Protein AF-A0A959G5E5-F1 (afdb_monomer)

Sequence (312 aa):
MPIDKLEHLVEWGKSTFPDHPSNHILFNFHSPETKEQYLNHFLCLANHFQKCDIRTAVALTIGDIKELIQLGWVVVDFTSSSSKIFDFVKDKTIADVKYISNKIEKEVLKALPETDFIGFQRHIVEQADLLHVDTYSLGSSSLGMIKNRHTELEPVFRTVQAVAFDLSAGRSSEWPGMNICLPTGLSVEEICQIFRYCGSSYQIEYFGINDLNPEVWQNADCISSIAIACWYFIEGVDSRVFKNDYAISGFQEFVLNVKDIEESLVFAINTDDGKWWVRVEDSEKLIPCSKEDYERASMGFLSDRLFRKLFT

Mean predicted aligned error: 8.23 Å

Nearest PDB structures (foldseek):
  3m1r-assembly1_D  TM=6.758E-01  e=8.732E-08  Bacillus subtilis
  1wog-assembly1_D  TM=6.908E-01  e=1.377E-07  Deinococcus radiodurans
  8rgu-assembly1_A  TM=6.612E-01  e=1.229E-07  Homo sapiens
  3m1r-assembly2_A  TM=6.741E-01  e=1.267E-06  Bacillus subtilis
  7esr-assembly1_A  TM=6.304E-01  e=2.239E-06  Synechocystis sp. PCC 6803

Radius of gyration: 19.99 Å; Cα contacts (8 Å, |Δi|>4): 542; chains: 1; bounding box: 49×42×59 Å

Foldseek 3Di:
DDPVVPPVPDDDDDPDDDQADQQAEEEEAADPLLVVLLVVLLCVVDVVCVPDPYHYHYDDDPVRLQVVLVSVYAYEYANDAPCVVLSVVVVDPQPAEEEEAQADDPVCCVSPVLYAYELHAPVPYDPVNVVSCVPRPLLHDYNVRCVVCVVFNLLSQQAHAEYEHEPLQAACVQVPPDPSHHNDHDHLVSLLVNLLSNLLHSNYRYHYYHDCDPSCVVDSSSSSSVSSSVVSNSVSSVPHPPDPDPPLVQWDWDWADAPVDPFIKIWIARNVNRWIWIATPPDPDTGGGDPVQVVCVNVRDHDPSVVVVHPD

Solvent-accessible surface area (backbone atoms only — not comparable to full-atom values): 17271 Å² total; per-residue (Å²): 132,74,75,80,70,61,79,83,74,70,88,86,85,73,102,63,88,68,97,70,42,83,82,38,43,34,41,31,20,61,38,72,67,59,40,52,57,47,50,55,46,40,48,73,76,35,72,74,56,82,74,55,82,74,44,75,51,59,61,71,49,74,66,56,53,53,53,43,38,76,62,46,30,26,38,39,30,54,63,32,51,85,66,52,58,50,75,62,46,76,85,45,95,70,87,36,46,37,41,33,19,37,56,77,54,66,67,53,47,69,76,42,61,60,43,17,44,33,36,20,42,75,92,83,44,57,70,68,59,51,54,46,38,75,69,52,8,68,68,41,34,39,36,72,50,42,76,74,42,58,74,66,47,48,35,58,24,45,64,26,29,36,38,41,38,34,59,34,18,28,14,24,86,67,34,75,87,49,86,71,30,39,88,67,53,41,51,68,68,56,46,20,53,49,30,19,30,44,26,42,11,88,52,41,36,40,37,31,40,17,75,78,44,76,63,47,80,71,30,69,65,40,48,41,50,53,34,51,20,50,49,30,18,51,50,13,41,69,66,46,78,92,60,99,53,92,56,63,81,59,46,53,76,46,82,42,79,32,82,90,50,94,63,46,33,33,36,31,32,32,71,89,79,68,53,30,29,36,22,47,70,94,45,89,64,72,38,66,38,45,70,66,54,52,58,37,30,75,75,47,45,73,51,71,52,56,53,48,72,74,78,109

pLDDT: mean 81.65, std 16.46, range [28.12, 97.06]

Secondary structure (DSSP, 8-state):
--GGGSTTS-----SS--S--TT-EEEEESSHHHHHHHHHHHHHH-GGGGGS--EEEES--HHHHHHHHHTTPEEEESS--TTHHHHHHTTS----EEEESSS--HHHHHH-TTPEEES--GGGS-HHHHHHHHHH-TT-B-HHHHHH-GGGHHHHHTT--EEEEEGGGB-GGGSTT-TT--SSSB-HHHHHHHHHHHHH-TT--EEEEE---TTGGG-HHHHHHHHHHHHHHHHHHHT--------STTEEEEEEE-TT-SSEEEEEEETTT--EEEEETT----EEE-HHHHHHHHTT---HHHHHHHH-

Structure (mmCIF, N/CA/C/O backbone):
data_AF-A0A959G5E5-F1
#
_entry.id   AF-A0A959G5E5-F1
#
loop_
_atom_sit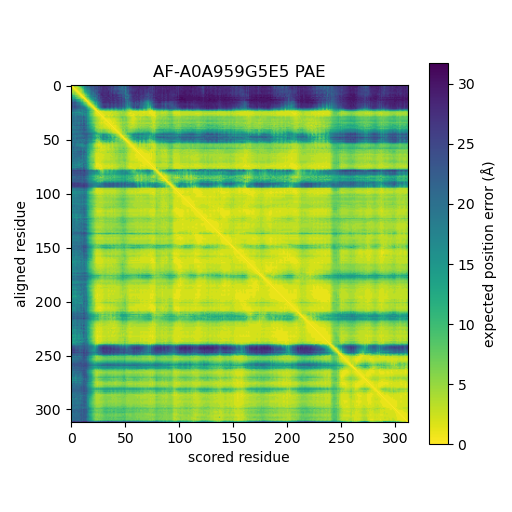e.group_PDB
_atom_site.id
_atom_site.type_symbol
_atom_site.label_atom_id
_atom_site.label_alt_id
_atom_site.label_comp_id
_atom_site.label_asym_id
_atom_site.label_entity_id
_atom_site.label_seq_id
_atom_site.pdbx_PDB_ins_code
_atom_site.Cartn_x
_atom_site.Cartn_y
_atom_site.Cartn_z
_atom_site.occupancy
_atom_site.B_iso_or_equiv
_atom_site.auth_seq_id
_atom_site.auth_comp_id
_atom_site.auth_asym_id
_atom_site.auth_atom_id
_atom_site.pdbx_PDB_model_num
ATOM 1 N N . MET A 1 1 ? -8.613 -20.729 -6.943 1.00 43.22 1 MET A N 1
ATOM 2 C CA . MET A 1 1 ? -10.065 -20.583 -7.193 1.00 43.22 1 MET A CA 1
ATOM 3 C C . MET A 1 1 ? -10.500 -21.664 -8.184 1.00 43.22 1 MET A C 1
ATOM 5 O O . MET A 1 1 ? -9.743 -21.876 -9.123 1.00 43.22 1 MET A O 1
ATOM 9 N N . PRO A 1 2 ? -11.617 -22.394 -7.996 1.00 32.81 2 PRO A N 1
ATOM 10 C CA . PRO A 1 2 ? -12.084 -23.355 -9.000 1.00 32.81 2 PRO A CA 1
ATOM 11 C C . PRO A 1 2 ? -12.559 -22.621 -10.264 1.00 32.81 2 PRO A C 1
ATOM 13 O O . PRO A 1 2 ? -13.255 -21.611 -10.155 1.00 32.81 2 PRO A O 1
ATOM 16 N N . ILE A 1 3 ? -12.180 -23.137 -11.439 1.00 40.78 3 ILE A N 1
ATOM 17 C CA . ILE A 1 3 ? -12.499 -22.605 -12.782 1.00 40.78 3 ILE A CA 1
ATOM 18 C C . ILE A 1 3 ? -14.011 -22.415 -12.991 1.00 40.78 3 ILE A C 1
ATOM 20 O O . ILE A 1 3 ? -14.442 -21.505 -13.695 1.00 40.78 3 ILE A O 1
ATOM 24 N N . ASP A 1 4 ? -14.807 -23.219 -12.301 1.00 36.66 4 ASP A N 1
ATOM 25 C CA . ASP A 1 4 ? -16.247 -23.370 -12.494 1.00 36.66 4 ASP A CA 1
ATOM 26 C C . ASP A 1 4 ? -17.055 -22.136 -12.035 1.00 36.66 4 ASP A C 1
ATOM 28 O O . ASP A 1 4 ? -18.210 -21.971 -12.414 1.00 36.66 4 ASP A O 1
ATOM 32 N N . LYS A 1 5 ? -16.454 -21.221 -11.255 1.00 36.59 5 LYS A N 1
ATOM 33 C CA . LYS A 1 5 ? -17.093 -19.945 -10.871 1.00 36.59 5 LYS A CA 1
ATOM 34 C C . LYS A 1 5 ? -16.957 -18.830 -11.922 1.00 36.59 5 LYS A C 1
ATOM 36 O O . LYS A 1 5 ? -17.627 -17.813 -11.785 1.00 36.59 5 LYS A O 1
ATOM 41 N N . LEU A 1 6 ? -16.137 -19.002 -12.966 1.00 40.62 6 LEU A N 1
ATOM 42 C CA . LEU A 1 6 ? -15.908 -17.980 -14.004 1.00 40.62 6 LEU A CA 1
ATOM 43 C C . LEU A 1 6 ? -16.976 -17.967 -15.111 1.00 40.62 6 LEU A C 1
ATOM 45 O O . LEU A 1 6 ? -17.099 -16.973 -15.821 1.00 40.62 6 LEU A O 1
ATOM 49 N N . GLU A 1 7 ? -17.749 -19.042 -15.284 1.00 34.88 7 GLU A N 1
ATOM 50 C CA . GLU A 1 7 ? -18.661 -19.185 -16.434 1.00 34.88 7 GLU A CA 1
ATO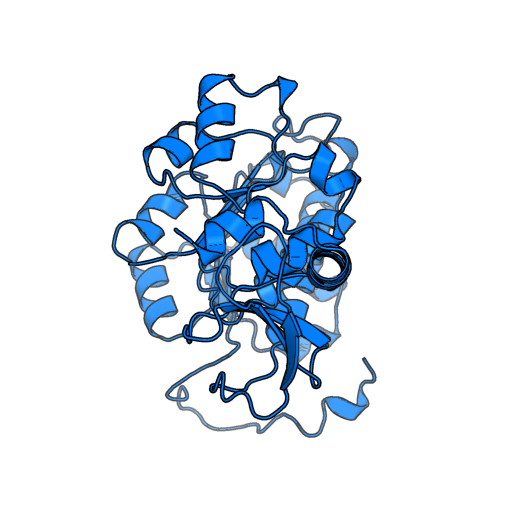M 51 C C . GLU A 1 7 ? -20.001 -18.449 -16.275 1.00 34.88 7 GLU A C 1
ATOM 53 O O . GLU A 1 7 ? -20.729 -18.279 -17.250 1.00 34.88 7 GLU A O 1
ATOM 58 N N . HIS A 1 8 ? -20.321 -17.956 -15.076 1.00 36.19 8 HIS A N 1
ATOM 59 C CA . HIS A 1 8 ? -21.577 -17.243 -14.802 1.00 36.19 8 HIS A CA 1
ATOM 60 C C . HIS A 1 8 ? -21.411 -15.722 -14.647 1.00 36.19 8 HIS A C 1
ATOM 62 O O . HIS A 1 8 ? -22.382 -15.038 -14.340 1.00 36.19 8 HIS A O 1
ATOM 68 N N . LEU A 1 9 ? -20.199 -15.193 -14.852 1.00 35.03 9 LEU A N 1
ATOM 69 C CA . LEU A 1 9 ? -19.839 -13.797 -14.562 1.00 35.03 9 LEU A CA 1
ATOM 70 C C . LEU A 1 9 ? -19.507 -12.948 -15.801 1.00 35.03 9 LEU A C 1
ATOM 72 O O . LEU A 1 9 ? -19.045 -11.822 -15.646 1.00 35.03 9 LEU A O 1
ATOM 76 N N . VAL A 1 10 ? -19.728 -13.443 -17.025 1.00 34.16 10 VAL A N 1
ATOM 77 C CA . VAL A 1 10 ? -19.333 -12.708 -18.239 1.00 34.16 10 VAL A CA 1
ATOM 78 C C . VAL A 1 10 ? -20.476 -12.603 -19.247 1.00 34.16 10 VAL A C 1
ATOM 80 O O . VAL A 1 10 ? -20.792 -13.562 -19.951 1.00 34.16 10 VAL A O 1
ATOM 83 N N . GLU A 1 11 ? -21.055 -11.406 -19.363 1.00 31.89 11 GLU A N 1
ATOM 84 C CA . GLU A 1 11 ? -21.833 -11.004 -20.536 1.00 31.89 11 GLU A CA 1
ATOM 85 C C . GLU A 1 11 ? -20.880 -10.474 -21.616 1.00 31.89 11 GLU A C 1
ATOM 87 O O . GLU A 1 11 ? -20.259 -9.421 -21.474 1.00 31.89 11 GLU A O 1
ATOM 92 N N . TRP A 1 12 ? -20.763 -11.207 -22.723 1.00 36.94 12 TRP A N 1
ATOM 93 C CA . TRP A 1 12 ? -20.047 -10.741 -23.906 1.00 36.94 12 TRP A CA 1
ATOM 94 C C . TRP A 1 12 ? -20.995 -9.973 -24.825 1.00 36.94 12 TRP A C 1
ATOM 96 O O . TRP A 1 12 ? -21.895 -10.553 -25.430 1.00 36.94 12 TRP A O 1
ATOM 106 N N . GLY A 1 13 ? -20.720 -8.680 -25.002 1.00 31.08 13 GLY A N 1
ATOM 107 C CA . GLY A 1 13 ? -21.166 -7.924 -26.168 1.00 31.08 13 GLY A CA 1
ATOM 108 C C . GLY A 1 13 ? -22.065 -6.734 -25.862 1.00 31.08 13 GLY A C 1
ATOM 109 O O . GLY A 1 13 ? -23.284 -6.862 -25.834 1.00 31.08 13 GLY A O 1
ATOM 110 N N . LYS A 1 14 ? -21.456 -5.545 -25.792 1.00 28.12 14 LYS A N 1
ATOM 111 C CA . LYS A 1 14 ? -21.982 -4.311 -26.396 1.00 28.12 14 LYS A CA 1
ATOM 112 C C . LYS A 1 14 ? -20.867 -3.274 -26.525 1.00 28.12 14 LYS A C 1
ATOM 114 O O . LYS A 1 14 ? -20.051 -3.085 -25.634 1.00 28.12 14 LYS A O 1
ATOM 119 N N . SER A 1 15 ? -20.828 -2.631 -27.684 1.00 33.22 15 SER A N 1
ATO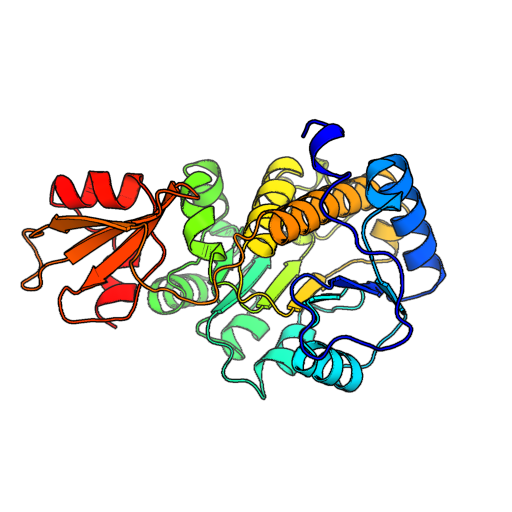M 120 C CA . SER A 1 15 ? -19.853 -1.630 -28.121 1.00 33.22 15 SER A CA 1
ATOM 121 C C . SER A 1 15 ? -20.132 -0.237 -27.538 1.00 33.22 15 SER A C 1
ATOM 123 O O . SER A 1 15 ? -20.261 0.731 -28.285 1.00 33.22 15 SER A O 1
ATOM 125 N N . THR A 1 16 ? -20.261 -0.138 -26.216 1.00 33.50 16 THR A N 1
ATOM 126 C CA . THR A 1 16 ? -20.460 1.123 -25.482 1.00 33.50 16 THR A CA 1
ATOM 127 C C . THR A 1 16 ? -19.801 1.008 -24.113 1.00 33.50 16 THR A C 1
ATOM 129 O O . THR A 1 16 ? -20.090 0.061 -23.385 1.00 33.50 16 THR A O 1
ATOM 132 N N . PHE A 1 17 ? -18.915 1.954 -23.785 1.00 41.66 17 PHE A N 1
ATOM 133 C CA . PHE A 1 17 ? -18.309 2.086 -22.458 1.00 41.66 17 PHE A CA 1
ATOM 134 C C . PHE A 1 17 ? -19.429 2.198 -21.405 1.00 41.66 17 PHE A C 1
ATOM 136 O O . PHE A 1 17 ? -20.275 3.079 -21.559 1.00 41.66 17 PHE A O 1
ATOM 143 N N . PRO A 1 18 ? -19.511 1.305 -20.402 1.00 38.94 18 PRO A N 1
ATOM 144 C CA . PRO A 1 18 ? -20.537 1.403 -19.370 1.00 38.94 18 PRO A CA 1
ATOM 145 C C . PRO A 1 18 ? -20.280 2.621 -18.475 1.00 38.94 18 PRO A C 1
ATOM 147 O O . PRO A 1 18 ? -19.132 2.932 -18.166 1.00 38.94 18 PRO A O 1
ATOM 150 N N . ASP A 1 19 ? -21.360 3.279 -18.045 1.00 38.25 19 ASP A N 1
ATOM 151 C CA . ASP A 1 19 ? -21.338 4.576 -17.352 1.00 38.25 19 ASP A CA 1
ATOM 152 C C . ASP A 1 19 ? -20.617 4.581 -15.991 1.00 38.25 19 ASP A C 1
ATOM 154 O O . ASP A 1 19 ? -20.356 5.656 -15.471 1.00 38.25 19 ASP A O 1
ATOM 158 N N . HIS A 1 20 ? -20.231 3.430 -15.425 1.00 46.34 20 HIS A N 1
ATOM 159 C CA . HIS A 1 20 ? -19.390 3.348 -14.223 1.00 46.34 20 HIS A CA 1
ATOM 160 C C . HIS A 1 20 ? -18.608 2.020 -14.188 1.00 46.34 20 HIS A C 1
ATOM 162 O O . HIS A 1 20 ? -19.187 0.983 -13.855 1.00 46.34 20 HIS A O 1
ATOM 168 N N . PRO A 1 21 ? -17.307 2.013 -14.523 1.00 47.28 21 PRO A N 1
ATOM 169 C CA . PRO A 1 21 ? -16.509 0.800 -14.580 1.00 47.28 21 PRO A CA 1
ATOM 170 C C . PRO A 1 21 ? -15.808 0.546 -13.242 1.00 47.28 21 PRO A C 1
ATOM 172 O O . PRO A 1 21 ? -14.630 0.846 -13.068 1.00 47.28 21 PRO A O 1
ATOM 175 N N . SER A 1 22 ? -16.497 -0.041 -12.273 1.00 51.59 22 SER A N 1
ATOM 176 C CA . SER A 1 22 ? -15.789 -0.617 -11.137 1.00 51.59 22 SER A CA 1
ATOM 177 C C . SER A 1 22 ? -14.965 -1.832 -11.563 1.00 51.59 22 SER A C 1
ATOM 179 O O . SER A 1 22 ? -15.485 -2.733 -12.210 1.00 51.59 22 SER A O 1
ATOM 181 N N . ASN A 1 23 ? -13.689 -1.861 -11.160 1.00 61.94 23 ASN A N 1
ATOM 182 C CA . ASN A 1 23 ? -12.692 -2.923 -11.408 1.00 61.94 23 ASN A CA 1
ATOM 183 C C . ASN A 1 23 ? -11.895 -2.826 -12.719 1.00 61.94 23 ASN A C 1
ATOM 185 O O . ASN A 1 23 ? -11.225 -3.785 -13.104 1.00 61.94 23 ASN A O 1
ATOM 189 N N . HIS A 1 24 ? -11.887 -1.672 -13.384 1.00 78.25 24 HIS A N 1
ATOM 190 C CA . HIS A 1 24 ? -11.028 -1.470 -14.547 1.00 78.25 24 HIS A CA 1
ATOM 191 C C . HIS A 1 24 ? -9.642 -0.958 -14.137 1.00 78.25 24 HIS A C 1
ATOM 193 O O . HIS A 1 24 ? -9.496 0.127 -13.572 1.00 78.25 24 HIS A O 1
ATOM 199 N N . ILE A 1 25 ? -8.618 -1.767 -14.421 1.00 86.75 25 ILE A N 1
ATOM 200 C CA . ILE A 1 25 ? -7.215 -1.455 -14.138 1.00 86.75 25 ILE A CA 1
ATOM 201 C C . ILE A 1 25 ? -6.526 -1.068 -15.444 1.00 86.75 25 ILE A C 1
ATOM 203 O O . ILE A 1 25 ? -6.594 -1.801 -16.437 1.00 86.75 25 ILE A O 1
ATOM 207 N N . LEU A 1 26 ? -5.829 0.066 -15.431 1.00 89.62 26 LEU A N 1
ATOM 208 C CA . LEU A 1 26 ? -4.954 0.486 -16.515 1.00 89.62 26 LEU A CA 1
ATOM 209 C C . LEU A 1 26 ? -3.497 0.429 -16.063 1.00 89.62 26 LEU A C 1
ATOM 211 O O . LEU A 1 26 ? -3.094 1.160 -15.162 1.00 89.62 26 LEU A O 1
ATOM 215 N N . PHE A 1 27 ? -2.696 -0.384 -16.743 1.00 89.81 27 PHE A N 1
ATOM 216 C CA . PHE A 1 27 ? -1.245 -0.392 -16.577 1.00 89.81 27 PHE A CA 1
ATOM 217 C C . PHE A 1 27 ? -0.616 0.633 -17.526 1.00 89.81 27 PHE A C 1
ATOM 219 O O . PHE A 1 27 ? -0.696 0.483 -18.748 1.00 89.81 27 PHE A O 1
ATOM 226 N N . ASN A 1 28 ? 0.002 1.679 -16.981 1.00 90.06 28 ASN A N 1
ATOM 227 C CA . ASN A 1 28 ? 0.729 2.687 -17.748 1.00 90.06 28 ASN A CA 1
ATOM 228 C C . ASN A 1 28 ? 2.232 2.396 -17.716 1.00 90.06 28 ASN A C 1
ATOM 230 O O . ASN A 1 28 ? 2.842 2.390 -16.651 1.00 90.06 28 ASN A O 1
ATOM 234 N N . PHE A 1 29 ? 2.834 2.176 -18.882 1.00 86.69 29 PHE A N 1
ATOM 235 C CA . PHE A 1 29 ? 4.256 1.849 -19.015 1.00 86.69 29 PHE A CA 1
ATOM 236 C C . PHE A 1 29 ? 5.070 3.016 -19.564 1.00 86.69 29 PHE A C 1
ATOM 238 O O . PHE A 1 29 ? 4.542 3.883 -20.254 1.00 86.69 29 PHE A O 1
ATOM 245 N N . HIS A 1 30 ? 6.378 3.034 -19.298 1.00 82.31 30 HIS A N 1
ATOM 246 C CA . HIS A 1 30 ? 7.250 4.115 -19.770 1.00 82.31 30 HIS A CA 1
ATOM 247 C C . HIS A 1 30 ? 7.474 4.055 -21.280 1.00 82.31 30 HIS A C 1
ATOM 249 O O . HIS A 1 30 ? 7.488 5.084 -21.951 1.00 82.31 30 HIS A O 1
ATOM 255 N N . SER A 1 31 ? 7.622 2.844 -21.814 1.00 83.00 31 SER A N 1
ATOM 256 C CA . SER A 1 31 ? 7.904 2.610 -23.226 1.00 83.00 31 SER A CA 1
ATOM 257 C C . SER A 1 31 ? 7.203 1.346 -23.742 1.00 83.00 31 SER A C 1
ATOM 259 O O . SER A 1 31 ? 6.806 0.490 -22.943 1.00 83.00 31 SER A O 1
ATOM 261 N N . PRO A 1 32 ? 7.058 1.179 -25.067 1.00 84.75 32 PRO A N 1
ATOM 262 C CA . PRO A 1 32 ? 6.536 -0.057 -25.646 1.00 84.75 32 PRO A CA 1
ATOM 263 C C . PRO A 1 32 ? 7.359 -1.298 -25.263 1.00 84.75 32 PRO A C 1
ATOM 265 O O . PRO A 1 32 ? 6.786 -2.353 -25.008 1.00 84.75 32 PRO A O 1
ATOM 268 N N . GLU A 1 33 ? 8.682 -1.165 -25.160 1.00 82.06 33 GLU A N 1
ATOM 269 C CA . GLU A 1 33 ? 9.591 -2.264 -24.816 1.00 82.06 33 GLU A CA 1
ATOM 270 C C . GLU A 1 33 ? 9.376 -2.735 -23.369 1.00 82.06 33 GLU A C 1
ATOM 272 O O . GLU A 1 33 ? 9.241 -3.932 -23.119 1.00 82.06 33 GLU A O 1
ATOM 277 N N . THR A 1 34 ? 9.278 -1.800 -22.413 1.00 78.25 34 THR A N 1
ATOM 278 C CA . THR A 1 34 ? 8.989 -2.126 -20.997 1.00 78.25 34 THR A CA 1
ATOM 279 C C . THR A 1 34 ? 7.619 -2.787 -20.837 1.00 78.25 34 THR A C 1
ATOM 281 O O . THR A 1 34 ? 7.480 -3.758 -20.090 1.00 78.25 34 THR A O 1
ATOM 284 N N . LYS A 1 35 ? 6.613 -2.320 -21.591 1.00 83.88 35 LYS A N 1
ATOM 285 C CA . LYS A 1 35 ? 5.291 -2.953 -21.663 1.00 83.88 35 LYS A CA 1
ATOM 286 C C . LYS A 1 35 ? 5.394 -4.408 -22.126 1.00 83.88 35 LYS A C 1
ATOM 288 O O . LYS A 1 35 ? 4.816 -5.285 -21.491 1.00 83.88 35 LYS A O 1
ATOM 293 N N . GLU A 1 36 ? 6.096 -4.671 -23.227 1.00 81.94 36 GLU A N 1
ATOM 294 C CA . GLU A 1 36 ? 6.227 -6.023 -23.780 1.00 81.94 36 GLU A CA 1
ATOM 295 C C . GLU A 1 36 ? 6.931 -6.969 -22.798 1.00 81.94 36 GLU A C 1
ATOM 297 O O . GLU A 1 36 ? 6.450 -8.077 -22.551 1.00 81.94 36 GLU A O 1
ATOM 302 N N . GLN A 1 37 ? 8.019 -6.512 -22.171 1.00 77.50 37 GLN A N 1
ATOM 303 C CA . GLN A 1 37 ? 8.749 -7.290 -21.171 1.00 77.50 37 GLN A CA 1
ATOM 304 C C . GLN A 1 37 ? 7.858 -7.707 -19.999 1.00 77.50 37 GLN A C 1
ATOM 306 O O . GLN A 1 37 ? 7.828 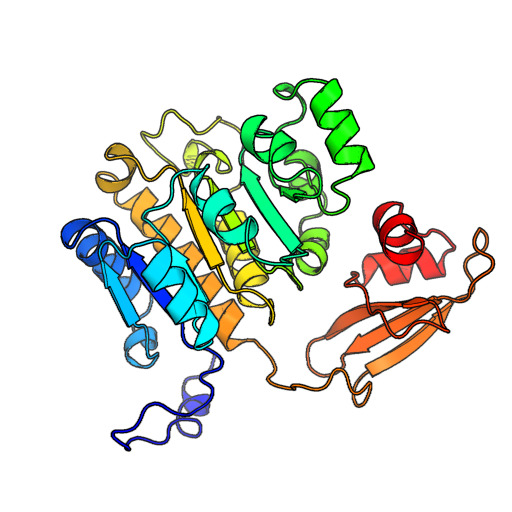-8.889 -19.654 1.00 77.50 37 GLN A O 1
ATOM 311 N N . TYR A 1 38 ? 7.106 -6.775 -19.407 1.00 75.81 38 TYR A N 1
ATOM 312 C CA . TYR A 1 38 ? 6.202 -7.115 -18.311 1.00 75.81 38 TYR A CA 1
ATOM 313 C C . TYR A 1 38 ? 5.081 -8.036 -18.760 1.00 75.81 38 TYR A C 1
ATOM 315 O O . TYR A 1 38 ? 4.854 -9.057 -18.115 1.00 75.81 38 TYR A O 1
ATOM 323 N N . LEU A 1 39 ? 4.392 -7.706 -19.856 1.00 77.12 39 LEU A N 1
ATOM 324 C CA . LEU A 1 39 ? 3.264 -8.504 -20.332 1.00 77.12 39 LEU A CA 1
ATOM 325 C C . LEU A 1 39 ? 3.665 -9.955 -20.590 1.00 77.12 39 LEU A C 1
ATOM 327 O O . LEU A 1 39 ? 2.928 -10.859 -20.204 1.00 77.12 39 LEU A O 1
ATOM 331 N N . ASN A 1 40 ? 4.850 -10.193 -21.152 1.00 77.69 40 ASN A N 1
ATOM 332 C CA . ASN A 1 40 ? 5.357 -11.547 -21.354 1.00 77.69 40 ASN A CA 1
ATOM 333 C C . ASN A 1 40 ? 5.501 -12.314 -20.028 1.00 77.69 40 ASN A C 1
ATOM 335 O O . ASN A 1 40 ? 5.083 -13.468 -19.944 1.00 77.69 40 ASN A O 1
ATOM 339 N N . HIS A 1 41 ? 6.025 -11.684 -18.972 1.00 76.56 41 HIS A N 1
ATOM 340 C CA . HIS A 1 41 ? 6.145 -12.323 -17.656 1.00 76.56 41 HIS A CA 1
ATOM 341 C C . HIS A 1 41 ? 4.781 -12.511 -16.976 1.00 76.56 41 HIS A C 1
ATOM 343 O O . HIS A 1 41 ? 4.502 -13.597 -16.471 1.00 76.56 41 HIS A O 1
ATOM 349 N N . PHE A 1 42 ? 3.897 -11.508 -17.026 1.00 68.44 42 PHE A N 1
ATOM 350 C CA . PHE A 1 42 ? 2.527 -11.611 -16.509 1.00 68.44 42 PHE A CA 1
ATOM 351 C C . PHE A 1 42 ? 1.760 -12.780 -17.132 1.00 68.44 42 PHE A C 1
ATOM 353 O O . PHE A 1 42 ? 1.146 -13.574 -16.418 1.00 68.44 42 PHE A O 1
ATOM 360 N N . LEU A 1 43 ? 1.813 -12.905 -18.461 1.00 68.06 43 LEU A N 1
ATOM 361 C CA . LEU A 1 43 ? 1.105 -13.953 -19.192 1.00 68.06 43 LEU A CA 1
ATOM 362 C C . LEU A 1 43 ? 1.679 -15.344 -18.895 1.00 68.06 43 LEU A C 1
ATOM 364 O O . LEU A 1 43 ? 0.909 -16.287 -18.726 1.00 68.06 43 LEU A O 1
ATOM 368 N N . CYS A 1 44 ? 3.004 -15.469 -18.759 1.00 70.31 44 CYS A N 1
ATOM 369 C CA . CYS A 1 44 ? 3.654 -16.727 -18.378 1.00 70.31 44 CYS A CA 1
ATOM 370 C C . CYS A 1 44 ? 3.258 -17.203 -16.973 1.00 70.31 44 CYS A C 1
ATOM 372 O O . CYS A 1 44 ? 3.130 -18.405 -16.744 1.00 70.31 44 CYS A O 1
ATOM 374 N N . LEU A 1 45 ? 3.062 -16.277 -16.033 1.00 63.22 45 LEU A N 1
ATOM 375 C CA . LEU A 1 45 ? 2.745 -16.602 -14.642 1.00 63.22 45 LEU A CA 1
ATOM 376 C C . LEU A 1 45 ? 1.265 -16.943 -14.431 1.00 63.22 45 LEU A C 1
ATOM 378 O O . LEU A 1 45 ? 0.925 -17.651 -13.483 1.00 63.22 45 LEU A O 1
ATOM 382 N N . ALA A 1 46 ? 0.371 -16.473 -15.304 1.00 58.94 46 ALA A N 1
ATOM 383 C CA . ALA A 1 46 ? -1.059 -16.627 -15.095 1.00 58.94 46 ALA A CA 1
ATOM 384 C C . ALA A 1 46 ? -1.858 -16.667 -16.405 1.00 58.94 46 ALA A C 1
ATOM 386 O O . ALA A 1 46 ? -2.534 -15.708 -16.768 1.00 58.94 46 ALA A O 1
ATOM 387 N N . ASN A 1 47 ? -1.911 -17.840 -17.047 1.00 59.09 47 ASN A N 1
ATOM 388 C CA . ASN A 1 47 ? -2.805 -18.112 -18.190 1.00 59.09 47 ASN A CA 1
ATOM 389 C C . ASN A 1 47 ? -4.280 -17.721 -17.936 1.00 59.09 47 ASN A C 1
ATOM 391 O O . ASN A 1 47 ? -5.018 -17.435 -18.876 1.00 59.09 47 ASN A O 1
ATOM 395 N N . HIS A 1 48 ? -4.715 -17.680 -16.672 1.00 52.47 48 HIS A N 1
ATOM 396 C CA . HIS A 1 48 ? -6.063 -17.260 -16.278 1.00 52.47 48 HIS A CA 1
ATOM 397 C C . HIS A 1 48 ? -6.348 -15.768 -16.554 1.00 52.47 48 HIS A C 1
ATOM 399 O O . HIS A 1 48 ? -7.513 -15.408 -16.714 1.00 52.47 48 HIS A O 1
ATOM 405 N N . PHE A 1 49 ? -5.317 -14.923 -16.708 1.00 49.69 49 PHE A N 1
ATOM 406 C CA . PHE A 1 49 ? -5.462 -13.512 -17.087 1.00 49.69 49 PHE A CA 1
ATOM 407 C C . PHE A 1 49 ? -5.827 -13.280 -18.555 1.00 49.69 49 PHE A C 1
ATOM 409 O O . PHE A 1 49 ? -6.154 -12.154 -18.916 1.00 49.69 49 PHE A O 1
ATOM 416 N N . GLN A 1 50 ? -5.904 -14.326 -19.389 1.00 54.97 50 GLN A N 1
ATOM 417 C CA . GLN A 1 50 ? -6.533 -14.208 -20.712 1.00 54.97 50 GLN A CA 1
ATOM 418 C C . GLN A 1 50 ? -7.991 -13.713 -20.643 1.00 54.97 50 GLN A C 1
ATOM 420 O O . GLN A 1 50 ? -8.525 -13.270 -21.656 1.00 54.97 50 GLN A O 1
ATOM 425 N N . LYS A 1 51 ? -8.643 -13.814 -19.474 1.00 51.00 51 LYS A N 1
ATOM 426 C CA . LYS A 1 51 ? -10.059 -13.477 -19.282 1.00 51.00 51 LYS A CA 1
ATOM 427 C C . LYS A 1 51 ? -10.323 -12.141 -18.572 1.00 51.00 51 LYS A C 1
ATOM 429 O O . LYS A 1 51 ? -11.476 -11.725 -18.556 1.00 51.00 51 LYS A O 1
ATOM 434 N N . CYS A 1 52 ? -9.321 -11.472 -17.994 1.00 54.25 52 CYS A N 1
ATOM 435 C CA . CYS A 1 52 ? -9.525 -10.159 -17.364 1.00 54.25 52 CYS A CA 1
ATOM 436 C C . CYS A 1 52 ? -9.284 -9.041 -18.384 1.00 54.25 52 CYS A C 1
ATOM 438 O O . CYS A 1 52 ? -8.325 -9.108 -19.153 1.00 54.25 52 CYS A O 1
ATOM 440 N N . ASP A 1 53 ? -10.113 -7.994 -18.367 1.00 57.81 53 ASP A N 1
ATOM 441 C CA . ASP A 1 53 ? -9.964 -6.831 -19.253 1.00 57.81 53 ASP A CA 1
ATOM 442 C C . ASP A 1 53 ? -8.837 -5.900 -18.757 1.00 57.81 53 ASP A C 1
ATOM 444 O O . ASP A 1 53 ? -9.069 -4.787 -18.287 1.00 57.81 53 ASP A O 1
ATOM 448 N N . ILE A 1 54 ? -7.593 -6.390 -18.805 1.00 64.69 54 ILE A N 1
ATOM 449 C CA . ILE A 1 54 ? -6.401 -5.606 -18.475 1.00 64.69 54 ILE A CA 1
ATOM 450 C C . ILE A 1 54 ? -6.113 -4.669 -19.643 1.00 64.69 54 ILE A C 1
ATOM 452 O O . ILE A 1 54 ? -5.689 -5.098 -20.722 1.00 64.69 54 ILE A O 1
ATOM 456 N N . ARG A 1 55 ? -6.292 -3.366 -19.422 1.00 79.94 55 ARG A N 1
ATOM 457 C CA . ARG A 1 55 ? -5.868 -2.355 -20.389 1.00 79.94 55 ARG A CA 1
ATOM 458 C C . ARG A 1 55 ? -4.443 -1.922 -20.102 1.00 79.94 55 ARG A C 1
ATOM 460 O O . ARG A 1 55 ? -3.986 -1.870 -18.963 1.00 79.94 55 ARG A O 1
ATOM 467 N N . THR A 1 56 ? -3.749 -1.563 -21.172 1.00 83.75 56 THR A N 1
ATOM 468 C CA . THR A 1 56 ? -2.389 -1.031 -21.095 1.00 83.75 56 THR A CA 1
ATOM 469 C C . THR A 1 56 ? -2.293 0.250 -21.899 1.00 83.75 56 THR A C 1
ATOM 471 O O . THR A 1 56 ? -2.809 0.299 -23.018 1.00 83.75 56 THR A O 1
ATOM 474 N N . ALA A 1 57 ? -1.572 1.227 -21.371 1.00 85.69 57 ALA A N 1
ATOM 475 C CA . ALA A 1 57 ? -1.178 2.444 -22.063 1.00 85.69 57 ALA A CA 1
ATOM 476 C C . ALA A 1 57 ? 0.341 2.634 -21.957 1.00 85.69 57 ALA A C 1
ATOM 478 O O . ALA A 1 57 ? 1.020 1.929 -21.208 1.00 85.69 57 ALA A O 1
ATOM 479 N N . VAL A 1 58 ? 0.883 3.555 -22.748 1.00 85.56 58 VAL A N 1
ATOM 480 C CA . VAL A 1 58 ? 2.306 3.896 -22.726 1.00 85.56 58 VAL A CA 1
ATOM 481 C C . VAL A 1 58 ? 2.433 5.409 -22.650 1.00 85.56 58 VAL A C 1
ATOM 483 O O . VAL A 1 58 ? 1.794 6.110 -23.431 1.00 85.56 58 VAL A O 1
ATOM 486 N N . ALA A 1 59 ? 3.283 5.881 -21.740 1.00 83.25 59 ALA A N 1
ATOM 487 C CA . ALA A 1 59 ? 3.691 7.271 -21.590 1.00 83.25 59 ALA A CA 1
ATOM 488 C C . ALA A 1 59 ? 2.522 8.262 -21.453 1.00 83.25 59 ALA A C 1
ATOM 490 O O . ALA A 1 59 ? 2.565 9.354 -22.021 1.00 83.25 59 ALA A O 1
ATOM 491 N N . LEU A 1 60 ? 1.488 7.895 -20.686 1.00 85.56 60 LEU A N 1
ATOM 492 C CA . LEU A 1 60 ? 0.405 8.823 -20.361 1.00 85.56 60 LEU A CA 1
ATOM 493 C C . LEU A 1 60 ? 0.925 10.049 -19.609 1.00 85.56 60 LEU A C 1
ATOM 495 O O . LEU A 1 60 ? 1.800 9.952 -18.742 1.00 85.56 60 LEU A O 1
ATOM 499 N N . THR A 1 61 ? 0.356 11.208 -19.928 1.00 86.25 61 THR A N 1
ATOM 500 C CA . THR A 1 61 ? 0.596 12.433 -19.172 1.00 86.25 61 THR A CA 1
ATOM 501 C C . THR A 1 61 ? -0.172 12.402 -17.850 1.00 86.25 61 THR A C 1
ATOM 503 O O . THR A 1 61 ? -1.132 11.653 -17.672 1.00 86.25 61 THR A O 1
ATOM 506 N N . ILE A 1 62 ? 0.211 13.271 -16.912 1.00 82.75 62 ILE A N 1
ATOM 507 C CA . ILE A 1 62 ? -0.530 13.444 -15.653 1.00 82.75 62 ILE A CA 1
ATOM 508 C C . ILE A 1 62 ? -1.985 13.868 -15.922 1.00 82.75 62 ILE A C 1
ATOM 510 O O . ILE A 1 62 ? -2.882 13.468 -15.183 1.00 82.75 62 ILE A O 1
ATOM 514 N N . GLY A 1 63 ? -2.224 14.659 -16.976 1.00 85.19 63 GLY A N 1
ATOM 515 C CA . GLY A 1 63 ? -3.570 15.059 -17.388 1.00 85.19 63 GLY A CA 1
ATOM 516 C C . GLY A 1 63 ? -4.422 13.857 -17.790 1.00 85.19 63 GLY A C 1
ATOM 517 O O . GLY A 1 63 ? -5.520 13.696 -17.264 1.00 85.19 63 GLY A O 1
ATOM 518 N N . ASP A 1 64 ? -3.868 12.972 -18.623 1.00 87.62 64 ASP A N 1
ATOM 519 C CA . ASP A 1 64 ? -4.555 11.753 -19.069 1.00 87.62 64 ASP A CA 1
ATOM 520 C C . ASP A 1 64 ? -4.878 10.833 -17.881 1.00 87.62 64 ASP A C 1
ATOM 522 O O . ASP A 1 64 ? -5.990 10.325 -17.759 1.00 87.62 64 ASP A O 1
ATOM 526 N N . ILE A 1 65 ? -3.921 10.650 -16.961 1.00 85.88 65 ILE A N 1
ATOM 527 C CA . ILE A 1 65 ? -4.114 9.839 -15.748 1.00 85.88 65 ILE A CA 1
ATOM 528 C C . ILE A 1 65 ? -5.239 10.422 -14.879 1.00 85.88 65 ILE A C 1
ATOM 530 O O . ILE A 1 65 ? -6.089 9.674 -14.394 1.00 85.88 65 ILE A O 1
ATOM 534 N N . LYS A 1 66 ? -5.280 11.750 -14.694 1.00 85.75 66 LYS A N 1
ATOM 535 C CA . LYS A 1 66 ? -6.345 12.420 -13.929 1.00 85.75 66 LYS A CA 1
ATOM 536 C C . LYS A 1 66 ? -7.721 12.205 -14.562 1.00 85.75 66 LYS A C 1
ATOM 538 O O . LYS A 1 66 ? -8.665 11.917 -13.829 1.00 85.75 66 LYS A O 1
ATOM 543 N N . GLU A 1 67 ? -7.831 12.314 -15.885 1.00 87.00 67 GLU A N 1
ATOM 544 C CA . GLU A 1 67 ? -9.081 12.078 -16.619 1.00 87.00 67 GLU A CA 1
ATOM 545 C C . GLU A 1 67 ? -9.550 10.624 -16.479 1.00 87.00 67 GLU A C 1
ATOM 547 O O . GLU A 1 67 ? -10.699 10.367 -16.130 1.00 87.00 67 GLU A O 1
ATOM 552 N N . LEU A 1 68 ? -8.647 9.658 -16.651 1.00 86.19 68 LEU A N 1
ATOM 553 C CA . LEU A 1 68 ? -8.958 8.235 -16.492 1.00 86.19 68 LEU A CA 1
ATOM 554 C C . LEU A 1 68 ? -9.463 7.903 -15.087 1.00 86.19 68 LEU A C 1
ATOM 556 O O . LEU A 1 68 ? -10.437 7.168 -14.933 1.00 86.19 68 LEU A O 1
ATOM 560 N N . ILE A 1 69 ? -8.845 8.476 -14.058 1.00 86.00 69 ILE A N 1
ATOM 561 C CA . ILE A 1 69 ? -9.295 8.276 -12.682 1.00 86.00 69 ILE A CA 1
ATOM 562 C C . ILE A 1 69 ? -10.680 8.900 -12.458 1.00 86.00 69 ILE A C 1
ATOM 564 O O . ILE A 1 69 ? -11.516 8.290 -11.799 1.00 86.00 69 ILE A O 1
ATOM 568 N N . GLN A 1 70 ? -10.973 10.070 -13.040 1.00 85.38 70 GLN A N 1
ATOM 569 C CA . GLN A 1 70 ? -12.325 10.652 -13.001 1.00 85.38 70 GLN A CA 1
ATOM 570 C C . GLN A 1 70 ? -13.369 9.760 -13.690 1.00 85.38 70 GLN A C 1
ATOM 572 O O . GLN A 1 70 ? -14.530 9.754 -13.289 1.00 85.38 70 GLN A O 1
ATOM 577 N N . LEU A 1 71 ? -12.953 8.978 -14.689 1.00 84.62 71 LEU A N 1
ATOM 578 C CA . LEU A 1 71 ? -13.776 7.963 -15.350 1.00 84.62 71 LEU A CA 1
ATOM 579 C C . LEU A 1 71 ? -13.878 6.643 -14.556 1.00 84.62 71 LEU A C 1
ATOM 581 O O . LEU A 1 71 ? -14.521 5.706 -15.025 1.00 84.62 71 LEU A O 1
ATOM 585 N N . GLY A 1 72 ? -13.262 6.550 -13.373 1.00 82.25 72 GLY A N 1
ATOM 586 C CA . GLY A 1 72 ? -13.334 5.385 -12.485 1.00 82.25 72 GLY A CA 1
ATOM 587 C C . GLY A 1 72 ? -12.232 4.339 -12.684 1.00 82.25 72 GLY A C 1
ATOM 588 O O . GLY A 1 72 ? -12.324 3.254 -12.112 1.00 82.25 72 GLY A O 1
ATOM 589 N N . TRP A 1 73 ? -11.191 4.631 -13.471 1.00 85.81 73 TRP A N 1
ATOM 590 C CA . TRP A 1 73 ? -10.065 3.709 -13.643 1.00 85.81 73 TRP A CA 1
ATOM 591 C C . TRP A 1 73 ? -9.139 3.707 -12.429 1.00 85.81 73 TRP A C 1
ATOM 593 O O . TRP A 1 73 ? -8.773 4.760 -11.909 1.00 85.81 73 TRP A O 1
ATOM 603 N N . VAL A 1 74 ? -8.666 2.517 -12.059 1.00 89.00 74 VAL A N 1
ATOM 604 C CA . VAL A 1 74 ? -7.495 2.363 -11.192 1.00 89.00 74 VAL A CA 1
ATOM 605 C C . VAL A 1 74 ? -6.253 2.365 -12.076 1.00 89.00 74 VAL A C 1
ATOM 607 O O . VAL A 1 74 ? -6.095 1.490 -12.930 1.00 89.00 74 VAL A O 1
ATOM 610 N N . VAL A 1 75 ? -5.363 3.335 -11.890 1.00 90.62 75 VAL A N 1
ATOM 611 C CA . VAL A 1 75 ? -4.146 3.460 -12.703 1.00 90.62 75 VAL A CA 1
ATOM 612 C C . VAL A 1 75 ? -2.948 2.900 -11.943 1.00 90.62 75 VAL A C 1
ATOM 614 O O . VAL A 1 75 ? -2.604 3.388 -10.868 1.00 90.62 75 VAL A O 1
ATOM 617 N N . VAL A 1 76 ? -2.290 1.897 -12.528 1.00 92.06 76 VAL A N 1
ATOM 618 C CA . VAL A 1 76 ? -0.991 1.384 -12.076 1.00 92.06 76 VAL A CA 1
ATOM 619 C C . VAL A 1 76 ? 0.092 1.980 -12.971 1.00 92.06 76 VAL A C 1
ATOM 621 O O . VAL A 1 76 ? 0.187 1.637 -14.151 1.00 92.06 76 VAL A O 1
ATOM 624 N N . ASP A 1 77 ? 0.887 2.901 -12.435 1.00 90.31 77 ASP A N 1
ATOM 625 C CA . ASP A 1 77 ? 1.859 3.691 -13.190 1.00 90.31 77 ASP A CA 1
ATOM 626 C C . ASP A 1 77 ? 3.293 3.188 -12.981 1.00 90.31 77 ASP A C 1
ATOM 628 O O . ASP A 1 77 ? 3.833 3.261 -11.884 1.00 90.31 77 ASP A O 1
ATOM 632 N N . PHE A 1 78 ? 3.929 2.709 -14.051 1.00 86.56 78 PHE A N 1
ATOM 633 C CA . PHE A 1 78 ? 5.337 2.284 -14.093 1.00 86.56 78 PHE A CA 1
ATOM 634 C C . PHE A 1 78 ? 6.253 3.398 -14.613 1.00 86.56 78 PHE A C 1
ATOM 636 O O . PHE A 1 78 ? 7.438 3.181 -14.863 1.00 86.56 78 PHE A O 1
ATOM 643 N N . THR A 1 79 ? 5.707 4.588 -14.866 1.00 71.19 79 THR A N 1
ATOM 644 C CA . THR A 1 79 ? 6.474 5.738 -15.356 1.00 71.19 79 THR A CA 1
ATOM 645 C C . THR A 1 79 ? 6.950 6.644 -14.232 1.00 71.19 79 THR A C 1
ATOM 647 O O . THR A 1 79 ? 7.510 7.712 -14.505 1.00 71.19 79 THR A O 1
ATOM 650 N N . SER A 1 80 ? 6.646 6.299 -12.984 1.00 62.06 80 SER A N 1
ATOM 651 C CA . SER A 1 80 ? 6.659 7.244 -11.886 1.00 62.06 80 SER A CA 1
ATOM 652 C C . SER A 1 80 ? 8.054 7.433 -11.286 1.00 62.06 80 SER A C 1
ATOM 654 O O . SER A 1 80 ? 8.789 6.491 -11.007 1.00 62.06 80 SER A O 1
ATOM 656 N N . SER A 1 81 ? 8.438 8.698 -11.113 1.00 69.94 81 SER A N 1
ATOM 657 C CA . SER A 1 81 ? 9.439 9.088 -10.123 1.00 69.94 81 SER A CA 1
ATOM 658 C C . SER A 1 81 ? 8.735 9.259 -8.781 1.00 69.94 81 SER A C 1
ATOM 660 O O . SER A 1 81 ? 7.537 9.559 -8.744 1.00 69.94 81 SER A O 1
ATOM 662 N N . SER A 1 82 ? 9.481 9.149 -7.683 1.00 64.50 82 SER A N 1
ATOM 663 C CA . SER A 1 82 ? 8.972 9.370 -6.320 1.00 64.50 82 SER A CA 1
ATOM 664 C C . SER A 1 82 ? 8.178 10.675 -6.155 1.00 64.50 82 SER A C 1
ATOM 666 O O . SER A 1 82 ? 7.237 10.724 -5.369 1.00 64.50 82 SER A O 1
ATOM 668 N N . SER A 1 83 ? 8.484 11.704 -6.951 1.00 65.75 83 SER A N 1
ATOM 669 C CA . SER A 1 83 ? 7.806 13.005 -6.958 1.00 65.75 83 SER A CA 1
ATOM 670 C C . SER A 1 83 ? 6.479 13.071 -7.729 1.00 65.75 83 SER A C 1
ATOM 672 O O . SER A 1 83 ? 5.688 13.974 -7.463 1.00 65.75 83 SER A O 1
ATOM 674 N N . LYS A 1 84 ? 6.175 12.138 -8.648 1.00 71.69 84 LYS A N 1
ATOM 675 C CA . LYS A 1 84 ? 4.932 12.201 -9.453 1.00 71.69 84 LYS A CA 1
ATOM 676 C C . LYS A 1 84 ? 3.664 12.045 -8.620 1.00 71.69 84 LYS A C 1
ATOM 678 O O . LYS A 1 84 ? 2.608 12.538 -9.009 1.00 71.69 84 LYS A O 1
ATOM 683 N N . ILE A 1 85 ? 3.764 11.399 -7.456 1.00 76.50 85 ILE A N 1
ATOM 684 C CA . ILE A 1 85 ? 2.633 11.298 -6.532 1.00 76.50 85 ILE A CA 1
ATOM 685 C C . ILE A 1 85 ? 2.151 12.682 -6.072 1.00 76.50 85 ILE A C 1
ATOM 687 O O . ILE A 1 85 ? 0.962 12.862 -5.827 1.00 76.50 85 ILE A O 1
ATOM 691 N N . PHE A 1 86 ? 3.029 13.692 -6.034 1.00 76.00 86 PHE A N 1
ATOM 692 C CA . PHE A 1 86 ? 2.645 15.058 -5.673 1.00 76.00 86 PHE A CA 1
ATOM 693 C C . PHE A 1 86 ? 1.671 15.653 -6.677 1.00 76.00 86 PHE A C 1
ATOM 695 O O . PHE A 1 86 ? 0.678 16.250 -6.278 1.00 76.00 86 PHE A O 1
ATOM 702 N N . ASP A 1 87 ? 1.910 15.456 -7.972 1.00 75.06 87 ASP A N 1
ATOM 703 C CA . ASP A 1 87 ? 1.052 16.013 -9.017 1.00 75.06 87 ASP A CA 1
ATOM 704 C C . ASP A 1 87 ? -0.357 15.407 -8.990 1.00 75.06 87 ASP A C 1
ATOM 706 O O . ASP A 1 87 ? -1.323 16.049 -9.419 1.00 75.06 87 ASP A O 1
ATOM 710 N N . PHE A 1 88 ? -0.480 14.187 -8.457 1.00 70.06 88 PHE A N 1
ATOM 711 C CA . PHE A 1 88 ? -1.753 13.510 -8.247 1.00 70.06 88 PHE A CA 1
ATOM 712 C C . PHE A 1 88 ? -2.492 14.014 -7.002 1.00 70.06 88 PHE A C 1
ATOM 714 O O . PHE A 1 88 ? -3.695 14.267 -7.062 1.00 70.06 88 PHE A O 1
ATOM 721 N N . VAL A 1 89 ? -1.775 14.198 -5.892 1.00 74.56 89 VAL A N 1
ATOM 722 C CA . VAL A 1 89 ? -2.377 14.554 -4.598 1.00 74.56 89 VAL A CA 1
ATOM 723 C C . VAL A 1 89 ? -2.656 16.059 -4.476 1.00 74.56 89 VAL A C 1
ATOM 725 O O . VAL A 1 89 ? -3.592 16.451 -3.791 1.00 74.56 89 VAL A O 1
ATOM 728 N N . LYS A 1 90 ? -1.917 16.922 -5.184 1.00 68.38 90 LYS A N 1
ATOM 729 C CA . LYS A 1 90 ? -1.966 18.389 -5.021 1.00 68.38 90 LYS A CA 1
ATOM 730 C C . LYS A 1 90 ? -3.320 19.048 -5.328 1.00 68.38 90 LYS A C 1
ATOM 732 O O . LYS A 1 90 ? -3.625 20.074 -4.728 1.00 68.38 90 LYS A O 1
ATOM 737 N N . ASP A 1 91 ? -4.116 18.471 -6.230 1.00 62.94 91 ASP A N 1
ATOM 738 C CA . ASP A 1 91 ? -5.402 19.045 -6.674 1.00 62.94 91 ASP A CA 1
ATOM 739 C C . ASP A 1 91 ? -6.626 18.268 -6.164 1.00 62.94 91 ASP A C 1
ATOM 741 O O . ASP A 1 91 ? -7.764 18.605 -6.496 1.00 62.94 91 ASP A O 1
ATOM 745 N N . LYS A 1 92 ? -6.410 17.208 -5.383 1.00 59.56 92 LYS A N 1
ATOM 746 C CA . LYS A 1 92 ? -7.477 16.371 -4.842 1.00 59.56 92 LYS A CA 1
ATOM 747 C C . LYS A 1 92 ? -7.488 16.454 -3.324 1.00 59.56 92 LYS A C 1
ATOM 749 O O . LYS A 1 92 ? -6.447 16.495 -2.682 1.00 59.56 92 LYS A O 1
ATOM 754 N N . THR A 1 93 ? -8.672 16.351 -2.736 1.00 58.78 93 THR A N 1
ATOM 755 C CA . THR A 1 93 ? -8.829 15.942 -1.335 1.00 58.78 93 THR A CA 1
ATOM 756 C C . THR A 1 93 ? -8.583 14.435 -1.218 1.00 58.78 93 THR A C 1
ATOM 758 O O . THR A 1 93 ? -9.487 13.685 -0.860 1.00 58.78 93 THR A O 1
ATOM 761 N N . ILE A 1 94 ? -7.390 13.970 -1.602 1.00 62.59 94 ILE A N 1
ATOM 762 C CA . ILE A 1 94 ? -6.960 12.608 -1.282 1.00 62.59 94 ILE A CA 1
ATOM 763 C C . ILE A 1 94 ? -6.538 12.616 0.180 1.00 62.59 94 ILE A C 1
ATOM 765 O O . ILE A 1 94 ? -5.597 13.314 0.548 1.00 62.59 94 ILE A O 1
ATOM 769 N N . ALA A 1 95 ? -7.256 11.855 0.998 1.00 73.56 95 ALA A N 1
ATOM 770 C CA . ALA A 1 95 ? -7.042 11.799 2.438 1.00 73.56 95 ALA A CA 1
ATOM 771 C C . ALA A 1 95 ? -6.061 10.689 2.845 1.00 73.56 95 ALA A C 1
ATOM 773 O O . ALA A 1 95 ? -5.475 10.767 3.918 1.00 73.56 95 ALA A O 1
ATOM 774 N N . ASP A 1 96 ? -5.883 9.651 2.013 1.00 89.12 96 ASP A N 1
ATOM 775 C CA . ASP A 1 96 ? -5.175 8.431 2.420 1.00 89.12 96 ASP A CA 1
ATOM 776 C C . ASP A 1 96 ? -4.053 8.034 1.437 1.00 89.12 96 ASP A C 1
ATOM 778 O O . ASP A 1 96 ? -4.260 7.280 0.479 1.00 89.12 96 ASP A O 1
ATOM 782 N N . VAL A 1 97 ? -2.846 8.567 1.679 1.00 92.44 97 VAL A N 1
ATOM 783 C CA . VAL A 1 97 ? -1.636 8.340 0.864 1.00 92.44 97 VAL A CA 1
ATOM 784 C C . VAL A 1 97 ? -0.643 7.435 1.592 1.00 92.44 97 VAL A C 1
ATOM 786 O O . VAL A 1 97 ? -0.448 7.546 2.807 1.00 92.44 97 VAL A O 1
ATOM 789 N N . LYS A 1 98 ? 0.009 6.535 0.851 1.00 94.62 98 LYS A N 1
ATOM 790 C CA . LYS A 1 98 ? 1.068 5.651 1.361 1.00 94.62 98 LYS A CA 1
ATOM 791 C C . LYS A 1 98 ? 2.334 5.806 0.527 1.00 94.62 98 LYS A C 1
ATOM 793 O O . LYS A 1 98 ? 2.283 5.692 -0.698 1.00 94.62 98 LYS A O 1
ATOM 798 N N . TYR A 1 99 ? 3.468 6.002 1.190 1.00 95.06 99 TYR A N 1
ATOM 799 C CA . TYR A 1 99 ? 4.791 5.965 0.571 1.00 95.06 99 TYR A CA 1
ATOM 800 C C . TYR A 1 99 ? 5.572 4.762 1.102 1.00 95.06 99 TYR A C 1
ATOM 802 O O . TYR A 1 99 ? 5.886 4.682 2.290 1.00 95.06 99 TYR A O 1
ATOM 810 N N . ILE A 1 100 ? 5.860 3.799 0.231 1.00 96.31 100 ILE A N 1
ATOM 811 C CA . ILE A 1 100 ? 6.511 2.540 0.595 1.00 96.31 100 ILE A CA 1
ATOM 812 C C . ILE A 1 100 ? 7.959 2.598 0.120 1.00 96.31 100 ILE A C 1
ATOM 814 O O . ILE A 1 100 ? 8.204 2.572 -1.079 1.00 96.31 100 ILE A O 1
ATOM 818 N N . SER A 1 101 ? 8.908 2.708 1.048 1.00 95.12 101 SER A N 1
ATOM 819 C CA . SER A 1 101 ? 10.341 2.883 0.762 1.00 95.12 101 SER A CA 1
ATOM 820 C C . SER A 1 101 ? 11.175 2.452 1.968 1.00 95.12 101 SER A C 1
ATOM 822 O O . SER A 1 101 ? 10.667 2.346 3.086 1.00 95.12 101 SER A O 1
ATOM 824 N N . ASN A 1 102 ? 12.477 2.224 1.778 1.00 94.69 102 ASN A N 1
ATOM 825 C CA . ASN A 1 102 ? 13.377 1.925 2.895 1.00 94.69 102 ASN A CA 1
ATOM 826 C C . ASN A 1 102 ? 13.723 3.151 3.760 1.00 94.69 102 ASN A C 1
ATOM 828 O O . ASN A 1 102 ? 14.281 2.980 4.849 1.00 94.69 102 ASN A O 1
ATOM 832 N N . LYS A 1 103 ? 13.342 4.359 3.335 1.00 94.25 103 LYS A N 1
ATOM 833 C CA . LYS A 1 103 ? 13.573 5.635 4.027 1.00 94.25 103 LYS A CA 1
ATOM 834 C C . LYS A 1 103 ? 12.303 6.488 4.089 1.00 94.25 103 LYS A C 1
ATOM 836 O O . LYS A 1 103 ? 11.318 6.223 3.405 1.00 94.25 103 LYS A O 1
ATOM 841 N N . ILE A 1 104 ? 12.348 7.538 4.908 1.00 95.19 104 ILE A N 1
ATOM 842 C CA . ILE A 1 104 ? 11.357 8.619 4.890 1.00 95.19 104 ILE A CA 1
ATOM 843 C C . ILE A 1 104 ? 11.882 9.705 3.950 1.00 95.19 104 ILE A C 1
ATOM 845 O O . ILE A 1 104 ? 12.880 10.368 4.242 1.00 95.19 104 ILE A O 1
ATOM 849 N N . GLU A 1 105 ? 11.245 9.848 2.788 1.00 91.38 105 GLU A N 1
ATOM 850 C CA . GLU A 1 105 ? 11.664 10.821 1.782 1.00 91.38 105 GLU A CA 1
ATOM 851 C C . GLU A 1 105 ? 11.284 12.235 2.226 1.00 91.38 105 GLU A C 1
ATOM 853 O O . GLU A 1 105 ? 10.105 12.582 2.311 1.00 91.38 105 GLU A O 1
ATOM 858 N N . LYS A 1 106 ? 12.285 13.080 2.495 1.00 90.69 106 LYS A N 1
ATOM 859 C CA . LYS A 1 106 ? 12.068 14.436 3.031 1.00 90.69 106 LYS A CA 1
ATOM 860 C C . LYS A 1 106 ? 11.207 15.309 2.125 1.00 90.69 106 LYS A C 1
ATOM 862 O O . LYS A 1 106 ? 10.472 16.156 2.622 1.00 90.69 106 LYS A O 1
ATOM 867 N N . GLU A 1 107 ? 11.317 15.143 0.811 1.00 88.94 107 GLU A N 1
ATOM 868 C CA . GLU A 1 107 ? 10.489 15.888 -0.141 1.00 88.94 107 GLU A CA 1
ATOM 869 C C . GLU A 1 107 ? 9.018 15.480 -0.030 1.00 88.94 107 GLU A C 1
ATOM 871 O O . GLU A 1 107 ? 8.154 16.353 0.022 1.00 88.94 107 GLU A O 1
ATOM 876 N N . VAL A 1 108 ? 8.746 14.178 0.121 1.00 89.19 108 VAL A N 1
ATOM 877 C CA . VAL A 1 108 ? 7.390 13.649 0.333 1.00 89.19 108 VAL A CA 1
ATOM 878 C C . VAL A 1 108 ? 6.834 14.116 1.666 1.00 89.19 108 VAL A C 1
ATOM 880 O O . VAL A 1 108 ? 5.732 14.649 1.703 1.00 89.19 108 VAL A O 1
ATOM 883 N N . LEU A 1 109 ? 7.617 14.004 2.741 1.00 90.69 109 LEU A N 1
ATOM 884 C CA . LEU A 1 109 ? 7.206 14.427 4.079 1.00 90.69 109 LEU A CA 1
ATOM 885 C C . LEU A 1 109 ? 6.853 15.921 4.127 1.00 90.69 109 LEU A C 1
ATOM 887 O O . LEU A 1 109 ? 5.888 16.317 4.771 1.00 90.69 109 LEU A O 1
ATOM 891 N N . LYS A 1 110 ? 7.621 16.764 3.425 1.00 89.50 110 LYS A N 1
ATOM 892 C CA . LYS A 1 110 ? 7.358 18.208 3.344 1.00 89.50 110 LYS A CA 1
ATOM 893 C C . LYS A 1 110 ? 6.129 18.536 2.504 1.00 89.50 110 LYS A C 1
ATOM 895 O O . LYS A 1 110 ? 5.395 19.453 2.856 1.00 89.50 110 LYS A O 1
ATOM 900 N N . ALA A 1 111 ? 5.949 17.850 1.377 1.00 87.31 111 ALA A N 1
ATOM 901 C CA . ALA A 1 111 ? 4.845 18.111 0.461 1.00 87.31 111 ALA A CA 1
ATOM 902 C C . ALA A 1 111 ? 3.512 17.576 0.998 1.00 87.31 111 ALA A C 1
ATOM 904 O O . ALA A 1 111 ? 2.485 18.225 0.821 1.00 87.31 111 ALA A O 1
ATOM 905 N N . LEU A 1 112 ? 3.540 16.416 1.658 1.00 88.19 112 LEU A N 1
ATOM 906 C CA . LEU A 1 112 ? 2.377 15.676 2.140 1.00 88.19 112 LEU A CA 1
ATOM 907 C C . LEU A 1 112 ? 2.620 15.177 3.583 1.00 88.19 112 LEU A C 1
ATOM 909 O O . LEU A 1 112 ? 2.905 13.992 3.782 1.00 88.19 112 LEU A O 1
ATOM 913 N N . PRO A 1 113 ? 2.503 16.060 4.595 1.00 89.31 113 PRO A N 1
ATOM 914 C CA . PRO A 1 113 ? 2.884 15.773 5.985 1.00 89.31 113 PRO A CA 1
ATOM 915 C C . PRO A 1 113 ? 2.127 14.635 6.675 1.00 89.31 113 PRO A C 1
ATOM 917 O O . PRO A 1 113 ? 2.635 14.107 7.659 1.00 89.31 113 PRO A O 1
ATOM 920 N N . GLU A 1 114 ? 0.939 14.284 6.180 1.00 89.00 114 GLU A N 1
ATOM 921 C CA . GLU A 1 114 ? 0.073 13.216 6.707 1.00 89.00 114 GLU A CA 1
ATOM 922 C C . GLU A 1 114 ? 0.284 11.875 5.979 1.00 89.00 114 GLU A C 1
ATOM 924 O O . GLU A 1 114 ? -0.384 10.886 6.271 1.00 89.00 114 GLU A O 1
ATOM 929 N N . THR A 1 115 ? 1.215 11.816 5.017 1.00 91.50 115 THR A N 1
ATOM 930 C CA . THR A 1 115 ? 1.530 10.572 4.301 1.00 91.50 115 THR A CA 1
ATOM 931 C C . THR A 1 115 ? 2.043 9.527 5.272 1.00 91.50 115 THR A C 1
ATOM 933 O O . THR A 1 115 ? 2.964 9.793 6.044 1.00 91.50 115 THR A O 1
ATOM 936 N N . ASP A 1 116 ? 1.513 8.313 5.175 1.00 94.31 116 ASP A N 1
ATOM 937 C CA . ASP A 1 116 ? 2.036 7.183 5.926 1.00 94.31 116 ASP A CA 1
ATOM 938 C C . ASP A 1 116 ? 3.228 6.551 5.205 1.00 94.31 116 ASP A C 1
ATOM 940 O O . ASP A 1 116 ? 3.146 6.179 4.030 1.00 94.31 116 ASP A O 1
ATOM 944 N N . PHE A 1 117 ? 4.330 6.388 5.932 1.00 95.75 117 PHE A N 1
ATOM 945 C CA . PHE A 1 117 ? 5.561 5.784 5.437 1.00 95.75 117 PHE A CA 1
ATOM 946 C C . PHE A 1 117 ? 5.643 4.319 5.863 1.00 95.75 117 PHE A C 1
ATOM 948 O O . PHE A 1 117 ? 5.579 3.991 7.051 1.00 95.75 117 PHE A O 1
ATOM 955 N N . ILE A 1 118 ? 5.815 3.420 4.895 1.00 96.88 118 ILE A N 1
ATOM 956 C CA . ILE A 1 118 ? 5.780 1.968 5.105 1.00 96.88 118 ILE A CA 1
ATOM 957 C C . ILE A 1 118 ? 7.116 1.350 4.680 1.00 96.88 118 ILE A C 1
ATOM 959 O O . ILE A 1 118 ? 7.612 1.615 3.591 1.00 96.88 118 ILE A O 1
ATOM 963 N N . GLY A 1 119 ? 7.701 0.504 5.528 1.00 96.12 119 GLY A N 1
ATOM 964 C CA . GLY A 1 119 ? 8.938 -0.227 5.221 1.00 96.12 119 GLY A CA 1
ATOM 965 C C . GLY A 1 119 ? 10.233 0.523 5.539 1.00 96.12 119 GLY A C 1
ATOM 966 O O . GLY A 1 119 ? 11.316 -0.036 5.355 1.00 96.12 119 GLY A O 1
ATOM 967 N N . PHE A 1 120 ? 10.151 1.740 6.086 1.00 96.81 120 PHE A N 1
ATOM 968 C CA . PHE A 1 120 ? 11.337 2.538 6.388 1.00 96.81 120 PHE A CA 1
ATOM 969 C C . PHE A 1 120 ? 12.188 1.926 7.509 1.00 96.81 120 PHE A C 1
ATOM 971 O O . PHE A 1 120 ? 11.692 1.281 8.442 1.00 96.81 120 PHE A O 1
ATOM 978 N N . GLN A 1 121 ? 13.497 2.156 7.450 1.00 96.06 121 GLN A N 1
ATOM 979 C CA . GLN A 1 121 ? 14.457 1.628 8.411 1.00 96.06 121 GLN A CA 1
ATOM 980 C C . GLN A 1 121 ? 14.900 2.729 9.376 1.00 96.06 121 GLN A C 1
ATOM 982 O O . GLN A 1 121 ? 15.635 3.641 9.021 1.00 96.06 121 GLN A O 1
ATOM 987 N N . ARG A 1 122 ? 14.473 2.634 10.640 1.00 95.38 122 ARG A N 1
ATOM 988 C CA . ARG A 1 122 ? 14.646 3.701 11.649 1.00 95.38 122 ARG A CA 1
ATOM 989 C C . ARG A 1 122 ? 16.090 4.187 11.832 1.00 95.38 122 ARG A C 1
ATOM 991 O O . ARG A 1 122 ? 16.289 5.337 12.184 1.00 95.38 122 ARG A O 1
ATOM 998 N N . HIS A 1 123 ? 17.084 3.326 11.610 1.00 94.25 123 HIS A N 1
ATOM 999 C CA . HIS A 1 123 ? 18.498 3.644 11.834 1.00 94.25 123 HIS A CA 1
ATOM 1000 C C . HIS A 1 123 ? 19.129 4.538 10.751 1.00 94.25 123 HIS A C 1
ATOM 1002 O O . HIS A 1 123 ? 20.225 5.043 10.970 1.00 94.25 123 HIS A O 1
ATOM 1008 N N . ILE A 1 124 ? 18.462 4.729 9.606 1.00 93.56 124 ILE A N 1
ATOM 1009 C CA . ILE A 1 124 ? 18.912 5.632 8.531 1.00 93.56 124 ILE A CA 1
ATOM 1010 C C . ILE A 1 124 ? 18.048 6.893 8.405 1.00 93.56 124 ILE A C 1
ATOM 1012 O O . ILE A 1 124 ? 18.260 7.690 7.494 1.00 93.56 124 ILE A O 1
ATOM 1016 N N . VAL A 1 125 ? 17.056 7.067 9.281 1.00 94.38 125 VAL A N 1
ATOM 1017 C CA . VAL A 1 125 ? 16.150 8.221 9.268 1.00 94.38 125 VAL A CA 1
ATOM 1018 C C . VAL A 1 125 ? 16.545 9.197 10.372 1.00 94.38 125 VAL A C 1
ATOM 1020 O O . VAL A 1 125 ? 16.853 8.791 11.492 1.00 94.38 125 VAL A O 1
ATOM 1023 N N . GLU A 1 126 ? 16.503 10.492 10.062 1.00 95.19 126 GLU A N 1
ATOM 1024 C CA . GLU A 1 126 ? 16.734 11.553 11.041 1.00 95.19 126 GLU A CA 1
ATOM 1025 C C . GLU A 1 126 ? 15.678 11.536 12.152 1.00 95.19 126 GLU A C 1
ATOM 1027 O O . GLU A 1 126 ? 14.486 11.336 11.914 1.00 95.19 126 GLU A O 1
ATOM 1032 N N . GLN A 1 127 ? 16.095 11.834 13.383 1.00 94.88 127 GLN A N 1
ATOM 1033 C CA . GLN A 1 127 ? 15.200 11.810 14.543 1.00 94.88 127 GLN A CA 1
ATOM 1034 C C . GLN A 1 127 ? 14.008 12.773 14.404 1.00 94.88 127 GLN A C 1
ATOM 1036 O O . GLN A 1 127 ? 12.912 12.460 14.863 1.00 94.88 127 GLN A O 1
ATOM 1041 N N . ALA A 1 128 ? 14.213 13.929 13.766 1.00 95.44 128 ALA A N 1
ATOM 1042 C CA . ALA A 1 128 ? 13.150 14.902 13.526 1.00 95.44 128 ALA A CA 1
ATOM 1043 C C . ALA A 1 128 ? 12.061 14.354 12.587 1.00 95.44 128 ALA A C 1
ATOM 1045 O O . ALA A 1 128 ? 10.877 14.552 12.849 1.00 95.44 128 ALA A O 1
ATOM 1046 N N . ASP A 1 129 ? 12.457 13.622 11.542 1.00 95.56 129 ASP A N 1
ATOM 1047 C CA . ASP A 1 129 ? 11.525 13.025 10.581 1.00 95.56 129 ASP A CA 1
ATOM 1048 C C . ASP A 1 129 ? 10.758 11.857 11.227 1.00 95.56 129 ASP A C 1
ATOM 1050 O O . ASP A 1 129 ? 9.554 11.722 11.022 1.00 95.56 129 ASP A O 1
ATOM 1054 N N . LEU A 1 130 ? 11.423 11.060 12.079 1.00 94.94 130 LEU A N 1
ATOM 1055 C CA . LEU A 1 130 ? 10.758 10.024 12.882 1.00 94.94 130 LEU A CA 1
ATOM 1056 C C . LEU A 1 130 ? 9.701 10.618 13.816 1.00 94.94 130 LEU A C 1
ATOM 1058 O O . LEU A 1 130 ? 8.588 10.110 13.867 1.00 94.94 130 LEU A O 1
ATOM 1062 N N . LEU A 1 131 ? 10.028 11.702 14.526 1.00 94.12 131 LEU A N 1
ATOM 1063 C CA . LEU A 1 131 ? 9.088 12.362 15.433 1.00 94.12 131 LEU A CA 1
ATOM 1064 C C . LEU A 1 131 ? 7.878 12.931 14.683 1.00 94.12 131 LEU A C 1
ATOM 1066 O O . LEU A 1 131 ? 6.754 12.860 15.180 1.00 94.12 131 LEU A O 1
ATOM 1070 N N . HIS A 1 132 ? 8.102 13.488 13.490 1.00 94.12 132 HIS A N 1
ATOM 1071 C CA . HIS A 1 132 ? 7.021 13.956 12.626 1.00 94.12 132 HIS A CA 1
ATOM 1072 C C . HIS A 1 132 ? 6.100 12.800 12.239 1.00 94.12 132 HIS A C 1
ATOM 1074 O O . HIS A 1 132 ? 4.895 12.881 12.464 1.00 94.12 132 HIS A O 1
ATOM 1080 N N . VAL A 1 133 ? 6.664 11.715 11.706 1.00 93.50 133 VAL A N 1
ATOM 1081 C CA . VAL A 1 133 ? 5.907 10.527 11.288 1.00 93.50 133 VAL A CA 1
ATOM 1082 C C . VAL A 1 133 ? 5.139 9.918 12.461 1.00 93.50 133 VAL A C 1
ATOM 1084 O O . VAL A 1 133 ? 3.949 9.643 12.335 1.00 93.50 133 VAL A O 1
ATOM 1087 N N . ASP A 1 134 ? 5.771 9.813 13.630 1.00 89.94 134 ASP A N 1
ATOM 1088 C CA . ASP A 1 134 ? 5.129 9.329 14.852 1.00 89.94 134 ASP A CA 1
ATOM 1089 C C . ASP A 1 134 ? 3.981 10.238 15.314 1.00 89.94 134 ASP A C 1
ATOM 1091 O O . ASP A 1 134 ? 3.142 9.785 16.086 1.00 89.94 134 ASP A O 1
ATOM 1095 N N . THR A 1 135 ? 3.924 11.503 14.886 1.00 89.00 135 THR A N 1
ATOM 1096 C CA . THR A 1 135 ? 2.885 12.467 15.285 1.00 89.00 135 THR A CA 1
ATOM 1097 C C . THR A 1 135 ? 1.737 12.524 14.279 1.00 89.00 135 THR A C 1
ATOM 1099 O O . THR A 1 135 ? 0.580 12.436 14.687 1.00 89.00 135 THR A O 1
ATOM 1102 N N . TYR A 1 136 ? 2.048 12.650 12.986 1.00 88.50 136 TYR A N 1
ATOM 1103 C CA . TYR A 1 136 ? 1.076 12.981 11.936 1.00 88.50 136 TYR A CA 1
ATOM 1104 C C . TYR A 1 136 ? 0.718 11.803 11.020 1.00 88.50 136 TYR A C 1
ATOM 1106 O O . TYR A 1 136 ? -0.345 11.809 10.409 1.00 88.50 136 TYR A O 1
ATOM 1114 N N . SER A 1 137 ? 1.561 10.771 10.952 1.00 88.69 137 SER A N 1
ATOM 1115 C CA . SER A 1 137 ? 1.452 9.679 9.978 1.00 88.69 137 SER A CA 1
ATOM 1116 C C . SER A 1 137 ? 1.132 8.352 10.673 1.00 88.69 137 SER A C 1
ATOM 1118 O O . SER A 1 137 ? 1.944 7.425 10.731 1.00 88.69 137 SER A O 1
ATOM 1120 N N . LEU A 1 138 ? -0.064 8.273 11.252 1.00 83.94 138 LEU A N 1
ATOM 1121 C CA . LEU A 1 138 ? -0.471 7.240 12.215 1.00 83.94 138 LEU A CA 1
ATOM 1122 C C . LEU A 1 138 ? -0.586 5.817 11.649 1.00 83.94 138 LEU A C 1
ATOM 1124 O O . LEU A 1 138 ? -0.662 4.859 12.418 1.00 83.94 138 LEU A O 1
ATOM 1128 N N . GLY A 1 139 ? -0.648 5.655 10.329 1.00 88.62 139 GLY A N 1
ATOM 1129 C CA . GLY A 1 139 ? -0.581 4.354 9.664 1.00 88.62 139 GLY A CA 1
ATOM 1130 C C . GLY A 1 139 ? 0.843 3.924 9.307 1.00 88.62 139 GLY A C 1
ATOM 1131 O O . GLY A 1 139 ? 1.028 2.825 8.786 1.00 88.62 139 GLY A O 1
ATOM 1132 N N . SER A 1 140 ? 1.855 4.750 9.584 1.00 93.94 140 SER A N 1
ATOM 1133 C CA . SER A 1 140 ? 3.249 4.442 9.262 1.00 93.94 140 SER A CA 1
ATOM 1134 C C . SER A 1 140 ? 3.754 3.208 9.995 1.00 93.94 140 SER A C 1
ATOM 1136 O O . SER A 1 140 ? 3.417 2.941 11.146 1.00 93.94 140 SER A O 1
ATOM 1138 N N . SER A 1 141 ? 4.595 2.436 9.317 1.00 94.19 141 SER A N 1
ATOM 1139 C CA . SER A 1 141 ? 5.125 1.180 9.839 1.00 94.19 141 SER A CA 1
ATOM 1140 C C . SER A 1 141 ? 6.564 0.995 9.392 1.00 94.19 141 SER A C 1
ATOM 1142 O O . SER A 1 141 ? 6.845 0.791 8.211 1.00 94.19 141 SER A O 1
ATOM 1144 N N . SER A 1 142 ? 7.491 1.035 10.350 1.00 95.56 142 SER A N 1
ATOM 1145 C CA . SER A 1 142 ? 8.896 0.715 10.077 1.00 95.56 142 SER A CA 1
ATOM 1146 C C . SER A 1 142 ? 9.065 -0.754 9.681 1.00 95.56 142 SER A C 1
ATOM 1148 O O . SER A 1 142 ? 8.264 -1.605 10.077 1.00 95.56 142 SER A O 1
ATOM 1150 N N . LEU A 1 143 ? 10.155 -1.089 8.986 1.00 96.56 143 LEU A N 1
ATOM 1151 C CA . LEU A 1 143 ? 10.455 -2.473 8.600 1.00 96.56 143 LEU A CA 1
ATOM 1152 C C . LEU A 1 143 ? 10.402 -3.437 9.798 1.00 96.56 143 LEU A C 1
ATOM 1154 O O . LEU A 1 143 ? 9.823 -4.514 9.701 1.00 96.56 143 LEU A O 1
ATOM 1158 N N . GLY A 1 144 ? 10.957 -3.040 10.948 1.00 94.69 144 GLY A N 1
ATOM 1159 C CA . GLY A 1 144 ? 10.942 -3.866 12.159 1.00 94.69 144 GLY A CA 1
ATOM 1160 C C . GLY A 1 144 ? 9.532 -4.139 12.695 1.00 94.69 144 GLY A C 1
ATOM 1161 O O . GLY A 1 144 ? 9.270 -5.235 13.182 1.00 94.69 144 GLY A O 1
ATOM 1162 N N . MET A 1 145 ? 8.608 -3.178 12.570 1.00 92.31 145 MET A N 1
ATOM 1163 C CA . MET A 1 145 ? 7.201 -3.387 12.938 1.00 92.31 145 MET A CA 1
ATOM 1164 C C . MET A 1 145 ? 6.531 -4.378 11.991 1.00 92.31 145 MET A C 1
ATOM 1166 O O . MET A 1 145 ? 5.894 -5.319 12.457 1.00 92.31 145 MET A O 1
ATOM 1170 N N . ILE A 1 146 ? 6.751 -4.222 10.683 1.00 94.50 146 ILE A N 1
ATOM 1171 C CA . ILE A 1 146 ? 6.192 -5.110 9.655 1.00 94.50 146 ILE A CA 1
ATOM 1172 C C . ILE A 1 146 ? 6.637 -6.557 9.884 1.00 94.50 146 ILE A C 1
ATOM 1174 O O . ILE A 1 146 ? 5.804 -7.460 9.893 1.00 94.50 146 ILE A O 1
ATOM 1178 N N . LYS A 1 147 ? 7.930 -6.778 10.158 1.00 93.00 147 LYS A N 1
ATOM 1179 C CA . LYS A 1 147 ? 8.470 -8.119 10.441 1.00 93.00 147 LYS A CA 1
ATOM 1180 C C . LYS A 1 147 ? 7.845 -8.772 11.675 1.00 93.00 147 LYS A C 1
ATOM 1182 O O . LYS A 1 147 ? 7.710 -9.990 11.709 1.00 93.00 147 LYS A O 1
ATOM 1187 N N . ASN A 1 148 ? 7.455 -7.978 12.671 1.00 90.00 148 ASN A N 1
ATOM 1188 C CA . ASN A 1 148 ? 6.842 -8.487 13.895 1.00 90.00 148 ASN A CA 1
ATOM 1189 C C . ASN A 1 148 ? 5.329 -8.705 13.756 1.00 90.00 148 ASN A C 1
ATOM 1191 O O . ASN A 1 148 ? 4.797 -9.619 14.381 1.00 90.00 148 ASN A O 1
ATOM 1195 N N . ARG A 1 149 ? 4.632 -7.854 12.987 1.00 84.50 149 ARG A N 1
ATOM 1196 C CA . ARG A 1 149 ? 3.160 -7.785 12.939 1.00 84.50 149 ARG A CA 1
ATOM 1197 C C . ARG A 1 149 ? 2.623 -7.446 11.547 1.00 84.50 149 ARG A C 1
ATOM 1199 O O . ARG A 1 149 ? 1.925 -6.458 11.344 1.00 84.50 149 ARG A O 1
ATOM 1206 N N . HIS A 1 150 ? 2.921 -8.291 10.568 1.00 79.50 150 HIS A N 1
ATOM 1207 C CA . HIS A 1 150 ? 2.470 -8.107 9.183 1.00 79.50 150 HIS A CA 1
ATOM 1208 C C . HIS A 1 150 ? 0.933 -8.069 9.027 1.00 79.50 150 HIS A C 1
ATOM 1210 O O . HIS A 1 150 ? 0.426 -7.466 8.083 1.00 79.50 150 HIS A O 1
ATOM 1216 N N . THR A 1 151 ? 0.179 -8.674 9.952 1.00 78.50 151 THR A N 1
ATOM 1217 C CA . THR A 1 151 ? -1.295 -8.645 9.983 1.00 78.50 151 THR A CA 1
ATOM 1218 C C . THR A 1 151 ? -1.868 -7.259 10.287 1.00 78.50 151 THR A C 1
ATOM 1220 O O . THR A 1 151 ? -2.989 -6.967 9.876 1.00 78.50 151 THR A O 1
ATOM 1223 N N . GLU A 1 152 ? -1.109 -6.375 10.945 1.00 83.69 152 GLU A N 1
ATOM 1224 C CA . GLU A 1 152 ? -1.543 -5.003 11.245 1.00 83.69 152 GLU A CA 1
ATOM 1225 C C . GLU A 1 152 ? -1.523 -4.086 10.005 1.00 83.69 152 GLU A C 1
ATOM 1227 O O . GLU A 1 152 ? -2.091 -2.992 10.056 1.00 83.69 152 GLU A O 1
ATOM 1232 N N . LEU A 1 153 ? -0.926 -4.530 8.885 1.00 90.62 153 LEU A N 1
ATOM 1233 C CA . LEU A 1 153 ? -0.866 -3.763 7.637 1.00 90.62 153 LEU A CA 1
ATOM 1234 C C . LEU A 1 153 ? -2.179 -3.761 6.851 1.00 90.62 153 LEU A C 1
ATOM 1236 O O . LEU A 1 153 ? -2.475 -2.760 6.206 1.00 90.62 153 LEU A O 1
ATOM 1240 N N . GLU A 1 154 ? -2.980 -4.831 6.885 1.00 92.75 154 GLU A N 1
ATOM 1241 C CA . GLU A 1 154 ? -4.227 -4.871 6.099 1.00 92.75 154 GLU A CA 1
ATOM 1242 C C . GLU A 1 154 ? -5.156 -3.688 6.430 1.00 92.75 154 GLU A C 1
ATOM 1244 O O . GLU A 1 154 ? -5.553 -2.985 5.497 1.00 92.75 154 GLU A O 1
ATOM 1249 N N . PRO A 1 155 ? -5.420 -3.352 7.712 1.00 91.94 155 PRO A N 1
ATOM 1250 C CA . PRO A 1 155 ? -6.233 -2.186 8.044 1.00 91.94 155 PRO A CA 1
ATOM 1251 C C . PRO A 1 155 ? -5.620 -0.856 7.587 1.00 91.94 155 PRO A C 1
ATOM 1253 O O . PRO A 1 155 ? -6.355 0.076 7.280 1.00 91.94 155 PRO A O 1
ATOM 1256 N N . VAL A 1 156 ? -4.286 -0.752 7.524 1.00 92.31 156 VAL A N 1
ATOM 1257 C CA . VAL A 1 156 ? -3.588 0.464 7.063 1.00 92.31 156 VAL A CA 1
ATOM 1258 C C . VAL A 1 156 ? -3.842 0.719 5.577 1.00 92.31 156 VAL A C 1
ATOM 1260 O O . VAL A 1 156 ? -3.951 1.871 5.169 1.00 92.31 156 VAL A O 1
ATOM 1263 N N . PHE A 1 157 ? -3.961 -0.340 4.776 1.00 94.88 157 PHE A N 1
ATOM 1264 C CA . PHE A 1 157 ? -4.176 -0.237 3.333 1.00 94.88 157 PHE A CA 1
ATOM 1265 C C . PHE A 1 157 ? -5.650 -0.316 2.918 1.00 94.88 157 PHE A C 1
ATOM 1267 O O . PHE A 1 157 ? -5.962 -0.005 1.776 1.00 94.88 157 PHE A O 1
ATOM 1274 N N . ARG A 1 158 ? -6.578 -0.697 3.806 1.00 90.75 158 ARG A N 1
ATOM 1275 C CA . ARG A 1 158 ? -7.983 -0.966 3.444 1.00 90.75 158 ARG A CA 1
ATOM 1276 C C . ARG A 1 158 ? -8.727 0.222 2.822 1.00 90.75 158 ARG A C 1
ATOM 1278 O O . ARG A 1 158 ? -9.659 0.017 2.047 1.00 90.75 158 ARG A O 1
ATOM 1285 N N . THR A 1 159 ? -8.343 1.441 3.185 1.00 89.31 159 THR A N 1
ATOM 1286 C CA . THR A 1 159 ? -8.924 2.694 2.677 1.00 89.31 159 THR A CA 1
ATOM 1287 C C . THR A 1 159 ? -7.939 3.497 1.839 1.00 89.31 159 THR A C 1
ATOM 1289 O O . THR A 1 159 ? -8.212 4.653 1.536 1.00 89.31 159 THR A O 1
ATOM 1292 N N . VAL A 1 160 ? -6.804 2.904 1.442 1.00 92.69 160 VAL A N 1
ATOM 1293 C CA . VAL A 1 160 ? -5.785 3.641 0.693 1.00 92.69 160 VAL A CA 1
ATOM 1294 C C . VAL A 1 160 ? -6.352 4.158 -0.622 1.00 92.69 160 VAL A C 1
ATOM 1296 O O . VAL A 1 160 ? -7.037 3.422 -1.334 1.00 92.69 160 VAL A O 1
ATOM 1299 N N . GLN A 1 161 ? -6.033 5.407 -0.942 1.00 91.94 161 GLN A N 1
ATOM 1300 C CA . GLN A 1 161 ? -6.455 6.083 -2.167 1.00 91.94 161 GLN A CA 1
ATOM 1301 C C . GLN A 1 161 ? -5.314 6.194 -3.178 1.00 91.94 161 GLN A C 1
ATOM 1303 O O . GLN A 1 161 ? -5.515 6.000 -4.380 1.00 91.94 161 GLN A O 1
ATOM 1308 N N . ALA A 1 162 ? -4.103 6.468 -2.686 1.00 92.50 162 ALA A N 1
ATOM 1309 C CA . ALA A 1 162 ? -2.910 6.603 -3.509 1.00 92.50 162 ALA A CA 1
ATOM 1310 C C . ALA A 1 162 ? -1.703 5.911 -2.870 1.00 92.50 162 ALA A C 1
ATOM 1312 O O . ALA A 1 162 ? -1.428 6.082 -1.680 1.00 92.50 162 ALA A O 1
ATOM 1313 N N . VAL A 1 163 ? -0.943 5.176 -3.678 1.00 94.62 163 VAL A N 1
ATOM 1314 C CA . VAL A 1 163 ? 0.301 4.528 -3.251 1.00 94.62 163 VAL A CA 1
ATOM 1315 C C . VAL A 1 163 ? 1.442 4.947 -4.165 1.00 94.62 163 VAL A C 1
ATOM 1317 O O . VAL A 1 163 ? 1.305 4.930 -5.385 1.00 94.62 163 VAL A O 1
ATOM 1320 N N . ALA A 1 164 ? 2.583 5.277 -3.570 1.00 94.00 164 ALA A N 1
ATOM 1321 C CA . ALA A 1 164 ? 3.877 5.290 -4.237 1.00 94.00 16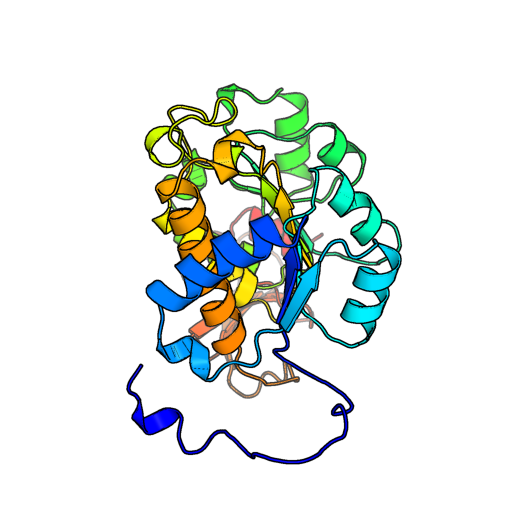4 ALA A CA 1
ATOM 1322 C C . ALA A 1 164 ? 4.725 4.169 -3.639 1.00 94.00 164 ALA A C 1
ATOM 1324 O O . ALA A 1 164 ? 5.095 4.221 -2.467 1.00 94.00 164 ALA A O 1
ATOM 1325 N N . PHE A 1 165 ? 5.018 3.154 -4.443 1.00 95.25 165 PHE A N 1
ATOM 1326 C CA . PHE A 1 165 ? 5.910 2.064 -4.089 1.00 95.25 165 PHE A CA 1
ATOM 1327 C C . PHE A 1 165 ? 7.272 2.294 -4.735 1.00 95.25 165 PHE A C 1
ATOM 1329 O O . PHE A 1 165 ? 7.389 2.300 -5.953 1.00 95.25 165 PHE A O 1
ATOM 1336 N N . ASP A 1 166 ? 8.298 2.482 -3.920 1.00 92.62 166 ASP A N 1
ATOM 1337 C CA . ASP A 1 166 ? 9.692 2.588 -4.334 1.00 92.62 166 ASP A CA 1
ATOM 1338 C C . ASP A 1 166 ? 10.371 1.227 -4.122 1.00 92.62 166 ASP A C 1
ATOM 1340 O O . ASP A 1 166 ? 10.308 0.635 -3.037 1.00 92.62 166 ASP A O 1
ATOM 1344 N N . LEU A 1 167 ? 11.017 0.719 -5.178 1.00 90.94 167 LEU A N 1
ATOM 1345 C CA . LEU A 1 167 ? 11.675 -0.591 -5.171 1.00 90.94 167 LEU A CA 1
ATOM 1346 C C . LEU A 1 167 ? 12.731 -0.726 -4.066 1.00 90.94 167 LEU A C 1
ATOM 1348 O O . LEU A 1 167 ? 12.983 -1.838 -3.598 1.00 90.94 167 LEU A O 1
ATOM 1352 N N . SER A 1 168 ? 13.303 0.385 -3.596 1.00 92.06 168 SER A N 1
ATOM 1353 C CA . SER A 1 168 ? 14.264 0.413 -2.492 1.00 92.06 168 SER A CA 1
ATOM 1354 C C . SER A 1 168 ? 13.717 -0.182 -1.189 1.00 92.06 168 SER A C 1
ATOM 1356 O O . SER A 1 168 ? 14.509 -0.603 -0.341 1.00 92.06 168 SER A O 1
ATOM 1358 N N . ALA A 1 169 ? 12.388 -0.265 -1.024 1.00 94.56 169 ALA A N 1
ATOM 1359 C CA . ALA A 1 169 ? 11.736 -0.922 0.110 1.00 94.56 169 ALA A CA 1
ATOM 1360 C C . ALA A 1 169 ? 12.097 -2.412 0.231 1.00 94.56 169 ALA A C 1
ATOM 1362 O O . ALA A 1 169 ? 12.063 -2.980 1.329 1.00 94.56 169 ALA A O 1
ATOM 1363 N N . GLY A 1 170 ? 12.422 -3.061 -0.887 1.00 94.81 170 GLY A N 1
ATOM 1364 C CA . GLY A 1 170 ? 12.785 -4.467 -0.914 1.00 94.81 170 GLY A CA 1
ATOM 1365 C C . GLY A 1 170 ? 14.231 -4.737 -0.499 1.00 94.81 170 GLY A C 1
ATOM 1366 O O . GLY A 1 170 ? 15.119 -3.898 -0.648 1.00 94.81 170 GLY A O 1
ATOM 1367 N N . ARG A 1 171 ? 14.491 -5.938 0.031 1.00 94.56 171 ARG A N 1
ATOM 1368 C CA . ARG A 1 171 ? 15.862 -6.360 0.370 1.00 94.56 171 ARG A CA 1
ATOM 1369 C C . ARG A 1 171 ? 16.657 -6.666 -0.900 1.00 94.56 171 ARG A C 1
ATOM 1371 O O . ARG A 1 171 ? 16.132 -7.269 -1.831 1.00 94.56 171 ARG A O 1
ATOM 1378 N N . SER A 1 172 ? 17.939 -6.320 -0.926 1.00 92.56 172 SER A N 1
ATOM 1379 C CA . SER A 1 172 ? 18.782 -6.431 -2.124 1.00 92.56 172 SER A CA 1
ATOM 1380 C C . SER A 1 172 ? 18.933 -7.855 -2.669 1.00 92.56 172 SER A C 1
ATOM 1382 O O . SER A 1 172 ? 19.172 -8.016 -3.861 1.00 92.56 172 SER A O 1
ATOM 1384 N N . SER A 1 173 ? 18.744 -8.892 -1.843 1.00 91.81 173 SER A N 1
ATOM 1385 C CA . SER A 1 173 ? 18.755 -10.287 -2.308 1.00 91.81 173 SER A CA 1
ATOM 1386 C C . SER A 1 173 ? 17.596 -10.632 -3.247 1.00 91.81 173 SER A C 1
ATOM 1388 O O . SER A 1 173 ? 17.730 -11.566 -4.026 1.00 91.81 173 SER A O 1
ATOM 1390 N N . GLU A 1 174 ? 16.484 -9.894 -3.174 1.00 89.38 174 GLU A N 1
ATOM 1391 C CA . GLU A 1 174 ? 15.342 -10.032 -4.094 1.00 89.38 174 GLU A CA 1
ATOM 1392 C C . GLU A 1 174 ? 15.500 -9.184 -5.359 1.00 89.38 174 GLU A C 1
ATOM 1394 O O . GLU A 1 174 ? 14.793 -9.390 -6.339 1.00 89.38 174 GLU A O 1
ATOM 1399 N N . TRP A 1 175 ? 16.423 -8.219 -5.334 1.00 87.38 175 TRP A N 1
ATOM 1400 C CA . TRP A 1 175 ? 16.607 -7.220 -6.385 1.00 87.38 175 TRP A CA 1
ATOM 1401 C C . TRP A 1 175 ? 18.058 -7.212 -6.897 1.00 87.38 175 TRP A C 1
ATOM 1403 O O . TRP A 1 175 ? 18.772 -6.213 -6.744 1.00 87.38 175 TRP A O 1
ATOM 1413 N N . PRO A 1 176 ? 18.547 -8.333 -7.466 1.00 82.94 176 PRO A N 1
ATOM 1414 C CA . PRO A 1 176 ? 19.940 -8.464 -7.867 1.00 82.94 176 PRO A CA 1
ATOM 1415 C C . PRO A 1 176 ? 20.350 -7.409 -8.902 1.00 82.94 176 PRO A C 1
ATOM 1417 O O . PRO A 1 176 ? 19.729 -7.261 -9.954 1.00 82.94 176 PRO A O 1
ATOM 1420 N N . GLY A 1 177 ? 21.445 -6.705 -8.610 1.00 77.12 177 GLY A N 1
ATOM 1421 C CA . GLY A 1 177 ? 21.996 -5.657 -9.474 1.00 77.12 177 GLY A CA 1
ATOM 1422 C C . GLY A 1 177 ? 21.456 -4.252 -9.202 1.00 77.12 177 GLY A C 1
ATOM 1423 O O . GLY A 1 177 ? 21.950 -3.313 -9.810 1.00 77.12 177 GLY A O 1
ATOM 1424 N N . MET A 1 178 ? 20.507 -4.083 -8.272 1.00 80.94 178 MET A N 1
ATOM 1425 C CA . MET A 1 178 ? 20.001 -2.765 -7.884 1.00 80.94 178 MET A CA 1
ATOM 1426 C C . MET A 1 178 ? 20.795 -2.165 -6.719 1.00 80.94 178 MET A C 1
ATOM 1428 O O . MET A 1 178 ? 20.826 -2.716 -5.620 1.00 80.94 178 MET A O 1
ATOM 1432 N N . ASN A 1 179 ? 21.371 -0.979 -6.928 1.00 82.31 179 ASN A N 1
ATOM 1433 C CA . ASN A 1 179 ? 22.167 -0.283 -5.905 1.00 82.31 179 ASN A CA 1
ATOM 1434 C C . ASN A 1 179 ? 21.334 0.472 -4.850 1.00 82.31 179 ASN A C 1
ATOM 1436 O O . ASN A 1 179 ? 21.878 0.904 -3.836 1.00 82.31 179 ASN A O 1
ATOM 1440 N N . ILE A 1 180 ? 20.029 0.655 -5.078 1.00 84.88 180 ILE A N 1
ATOM 1441 C CA . ILE A 1 180 ? 19.136 1.404 -4.173 1.00 84.88 180 ILE A CA 1
ATOM 1442 C C . ILE A 1 180 ? 18.626 0.564 -2.990 1.00 84.88 180 ILE A C 1
ATOM 1444 O O . ILE A 1 180 ? 18.162 1.113 -1.990 1.00 84.88 180 ILE A O 1
ATOM 1448 N N . CYS A 1 181 ? 18.699 -0.765 -3.103 1.00 90.00 181 CYS A N 1
ATOM 1449 C CA . CYS A 1 181 ? 18.174 -1.698 -2.113 1.00 90.00 181 CYS A CA 1
ATOM 1450 C C . CYS A 1 181 ? 19.224 -1.996 -1.037 1.00 90.00 181 CYS A C 1
ATOM 1452 O O . CYS A 1 181 ? 20.399 -2.227 -1.326 1.00 90.00 181 CYS A O 1
ATOM 1454 N N . LEU A 1 182 ? 18.789 -2.052 0.220 1.00 93.00 182 LEU A N 1
ATOM 1455 C CA . LEU A 1 182 ? 19.650 -2.412 1.347 1.00 93.00 182 LEU A CA 1
ATOM 1456 C C . LEU A 1 182 ? 19.658 -3.935 1.570 1.00 93.00 182 LEU A C 1
ATOM 1458 O O . LEU A 1 182 ? 18.714 -4.613 1.164 1.00 93.00 182 LEU A O 1
ATOM 1462 N N . PRO A 1 183 ? 20.675 -4.503 2.253 1.00 93.25 183 PRO A N 1
ATOM 1463 C CA . PRO A 1 183 ? 20.697 -5.934 2.588 1.00 93.25 183 PRO A CA 1
ATOM 1464 C C . PRO A 1 183 ? 19.464 -6.399 3.375 1.00 93.25 183 PRO A C 1
ATOM 1466 O O . PRO A 1 183 ? 19.056 -7.556 3.296 1.00 93.25 183 PRO A O 1
ATOM 1469 N N . THR A 1 184 ? 18.864 -5.485 4.136 1.00 94.62 184 THR A N 1
ATOM 1470 C CA . THR A 1 184 ? 17.601 -5.654 4.851 1.00 94.62 184 THR A CA 1
ATOM 1471 C C . THR A 1 184 ? 16.491 -4.882 4.147 1.00 94.62 184 THR A C 1
ATOM 1473 O O . THR A 1 184 ? 16.704 -3.771 3.672 1.00 94.62 184 THR A O 1
ATOM 1476 N N . GLY A 1 185 ? 15.292 -5.456 4.119 1.00 95.75 185 GLY A N 1
ATOM 1477 C CA . GLY A 1 185 ? 14.130 -4.892 3.436 1.00 95.75 185 GLY A CA 1
ATOM 1478 C C . GLY A 1 185 ? 12.974 -5.888 3.390 1.00 95.75 185 GLY A C 1
ATOM 1479 O O . GLY A 1 185 ? 13.029 -6.959 4.017 1.00 95.75 185 GLY A O 1
ATOM 1480 N N . LEU A 1 186 ? 11.929 -5.524 2.655 1.00 96.44 186 LEU A N 1
ATOM 1481 C CA . LEU A 1 186 ? 10.788 -6.394 2.394 1.00 96.44 186 LEU A CA 1
ATOM 1482 C C . LEU A 1 186 ? 11.193 -7.551 1.467 1.00 96.44 186 LEU A C 1
ATOM 1484 O O . LEU A 1 186 ? 11.998 -7.361 0.552 1.00 96.44 186 LEU A O 1
ATOM 1488 N N . SER A 1 187 ? 10.664 -8.748 1.713 1.00 95.81 187 SER A N 1
ATOM 1489 C CA . SER A 1 187 ? 10.760 -9.857 0.755 1.00 95.81 187 SER A CA 1
ATOM 1490 C C . SER A 1 187 ? 9.713 -9.705 -0.352 1.00 95.81 187 SER A C 1
ATOM 1492 O O . SER A 1 187 ? 8.759 -8.935 -0.207 1.00 95.81 187 SER A O 1
ATOM 1494 N N . VAL A 1 188 ? 9.859 -10.446 -1.454 1.00 94.69 188 VAL A N 1
ATOM 1495 C CA . VAL A 1 188 ? 8.869 -10.428 -2.545 1.00 94.69 188 VAL A CA 1
ATOM 1496 C C . VAL A 1 188 ? 7.492 -10.859 -2.043 1.00 94.69 188 VAL A C 1
ATOM 1498 O O . VAL A 1 188 ? 6.497 -10.259 -2.436 1.00 94.69 188 VAL A O 1
ATOM 1501 N N . GLU A 1 189 ? 7.405 -11.823 -1.124 1.00 95.25 189 GLU A N 1
ATOM 1502 C CA . GLU A 1 189 ? 6.133 -12.274 -0.544 1.00 95.25 189 GLU A CA 1
ATOM 1503 C C . GLU A 1 189 ? 5.437 -11.170 0.262 1.00 95.25 189 GLU A C 1
ATOM 1505 O O . GLU A 1 189 ? 4.224 -10.996 0.158 1.00 95.25 189 GLU A O 1
ATOM 1510 N N . GLU A 1 190 ? 6.190 -10.385 1.035 1.00 96.19 190 GLU A N 1
ATOM 1511 C CA . GLU A 1 190 ? 5.635 -9.249 1.778 1.00 96.19 190 GLU A CA 1
ATOM 1512 C C . GLU A 1 190 ? 5.168 -8.140 0.833 1.00 96.19 190 GLU A C 1
ATOM 1514 O O . GLU A 1 190 ? 4.109 -7.552 1.047 1.00 96.19 190 GLU A O 1
ATOM 1519 N N . ILE A 1 191 ? 5.923 -7.886 -0.240 1.00 96.62 191 ILE A N 1
ATOM 1520 C CA . ILE A 1 191 ? 5.534 -6.934 -1.285 1.00 96.62 191 ILE A CA 1
ATOM 1521 C C . ILE A 1 191 ? 4.250 -7.410 -1.974 1.00 96.62 191 ILE A C 1
ATOM 1523 O O . ILE A 1 191 ? 3.316 -6.627 -2.117 1.00 96.62 191 ILE A O 1
ATOM 1527 N N . CYS A 1 192 ? 4.148 -8.695 -2.319 1.00 95.44 192 CYS A N 1
ATOM 1528 C CA . CYS A 1 192 ? 2.934 -9.293 -2.876 1.00 95.44 192 CYS A CA 1
ATOM 1529 C C . CYS A 1 192 ? 1.731 -9.115 -1.942 1.00 95.44 192 CYS A C 1
ATOM 1531 O O . CYS A 1 192 ? 0.654 -8.711 -2.379 1.00 95.44 192 CYS A O 1
ATOM 1533 N N . GLN A 1 193 ? 1.917 -9.360 -0.643 1.00 95.75 193 GLN A N 1
ATOM 1534 C CA . GLN A 1 193 ? 0.865 -9.192 0.355 1.00 95.75 193 GLN A CA 1
ATOM 1535 C C . GLN A 1 193 ? 0.401 -7.731 0.461 1.00 95.75 193 GLN A C 1
ATOM 1537 O O . GLN A 1 193 ? -0.802 -7.471 0.516 1.00 95.75 193 GLN A O 1
ATOM 1542 N N . ILE A 1 194 ? 1.338 -6.779 0.448 1.00 97.06 194 ILE A N 1
ATOM 1543 C CA . ILE A 1 194 ? 1.044 -5.341 0.430 1.00 97.06 194 ILE A CA 1
ATOM 1544 C C . ILE A 1 194 ? 0.281 -4.964 -0.842 1.00 97.06 194 ILE A C 1
ATOM 1546 O O . ILE A 1 194 ? -0.756 -4.312 -0.753 1.00 97.06 194 ILE A O 1
ATOM 1550 N N . PHE A 1 195 ? 0.742 -5.404 -2.015 1.00 96.94 195 PHE A N 1
ATOM 1551 C CA . PHE A 1 195 ? 0.080 -5.135 -3.292 1.00 96.94 195 PHE A CA 1
ATOM 1552 C C . PHE A 1 195 ? -1.356 -5.666 -3.288 1.00 96.94 195 PHE A C 1
ATOM 1554 O O . PHE A 1 195 ? -2.272 -4.950 -3.695 1.00 96.94 195 PHE A O 1
ATOM 1561 N N . ARG A 1 196 ? -1.578 -6.865 -2.738 1.00 95.44 196 ARG A N 1
ATOM 1562 C CA . ARG A 1 196 ? -2.919 -7.423 -2.530 1.00 95.44 196 ARG A CA 1
ATOM 1563 C C . ARG A 1 196 ? -3.792 -6.542 -1.645 1.00 95.44 196 ARG A C 1
ATOM 1565 O O . ARG A 1 196 ? -4.950 -6.303 -1.981 1.00 95.44 196 ARG A O 1
ATOM 1572 N N . TYR A 1 197 ? -3.259 -6.050 -0.525 1.00 95.62 197 TYR A N 1
ATOM 1573 C CA . TYR A 1 197 ? -4.008 -5.163 0.367 1.00 95.62 197 TYR A CA 1
ATOM 1574 C C . TYR A 1 197 ? -4.362 -3.840 -0.312 1.00 95.62 197 TYR A C 1
ATOM 1576 O O . TYR A 1 197 ? -5.525 -3.440 -0.257 1.00 95.62 197 TYR A O 1
ATOM 1584 N N . CYS A 1 198 ? -3.414 -3.226 -1.022 1.00 95.75 198 CYS A N 1
ATOM 1585 C CA . CYS A 1 198 ? -3.657 -2.028 -1.822 1.00 95.75 198 CYS A CA 1
ATOM 1586 C C . CYS A 1 198 ? -4.764 -2.266 -2.854 1.00 95.75 198 CYS A C 1
ATOM 1588 O O . CYS A 1 198 ? -5.726 -1.507 -2.902 1.00 95.75 198 CYS A O 1
ATOM 1590 N N . GLY A 1 199 ? -4.678 -3.356 -3.621 1.00 92.75 199 GLY A N 1
ATOM 1591 C CA . GLY A 1 199 ? -5.698 -3.732 -4.598 1.00 92.75 199 GLY A CA 1
ATOM 1592 C C . GLY A 1 199 ? -7.075 -3.948 -3.966 1.00 92.75 199 GLY A C 1
ATOM 1593 O O . GLY A 1 199 ? -8.082 -3.554 -4.546 1.00 92.75 199 GLY A O 1
ATOM 1594 N N . SER A 1 200 ? -7.136 -4.498 -2.751 1.00 90.19 200 SER A N 1
ATOM 1595 C CA . SER A 1 200 ? -8.393 -4.746 -2.028 1.00 90.19 200 SER A CA 1
ATOM 1596 C C . SER A 1 200 ? -9.074 -3.495 -1.463 1.00 90.19 200 SER A C 1
ATOM 1598 O O . SER A 1 200 ? -10.226 -3.581 -1.026 1.00 90.19 200 SER A O 1
ATOM 1600 N N . SER A 1 201 ? -8.393 -2.343 -1.469 1.00 91.12 201 SER A N 1
ATOM 1601 C CA . SER A 1 201 ? -9.014 -1.061 -1.135 1.00 91.12 201 SER A CA 1
ATOM 1602 C C . SER A 1 201 ? -10.032 -0.687 -2.201 1.00 91.12 201 SER A C 1
ATOM 1604 O O . SER A 1 201 ? -9.722 -0.651 -3.387 1.00 91.12 201 SER A O 1
ATOM 1606 N N . TYR A 1 202 ? -11.247 -0.358 -1.783 1.00 84.25 202 TYR A N 1
ATOM 1607 C CA . TYR A 1 202 ? -12.290 0.142 -2.680 1.00 84.25 202 TYR A CA 1
ATOM 1608 C C . TYR A 1 202 ? -12.058 1.605 -3.091 1.00 84.25 202 TYR A C 1
ATOM 1610 O O . TYR A 1 202 ? -12.706 2.071 -4.022 1.00 84.25 202 TYR A O 1
ATOM 1618 N N . GLN A 1 203 ? -11.151 2.317 -2.411 1.00 88.44 203 GLN A N 1
ATOM 1619 C CA . GLN A 1 203 ? -10.859 3.728 -2.672 1.00 88.44 203 GLN A CA 1
ATOM 1620 C C . GLN A 1 203 ? -9.598 3.949 -3.505 1.00 88.44 203 GLN A C 1
ATOM 1622 O O . GLN A 1 203 ? -9.298 5.091 -3.840 1.00 88.44 203 GLN A O 1
ATOM 1627 N N . ILE A 1 204 ? -8.822 2.900 -3.799 1.00 91.62 20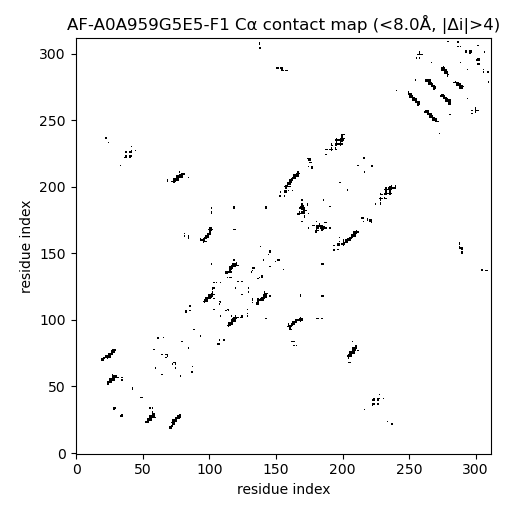4 ILE A N 1
ATOM 1628 C CA . ILE A 1 204 ? -7.562 3.097 -4.510 1.00 91.62 204 ILE A CA 1
ATOM 1629 C C . ILE A 1 204 ? -7.818 3.512 -5.955 1.00 91.62 204 ILE A C 1
ATOM 1631 O O . ILE A 1 204 ? -8.510 2.825 -6.705 1.00 91.62 204 ILE A O 1
ATOM 1635 N N . GLU A 1 205 ? -7.203 4.623 -6.335 1.00 89.50 205 GLU A N 1
ATOM 1636 C CA . GLU A 1 205 ? -7.309 5.225 -7.661 1.00 89.50 205 GLU A CA 1
ATOM 1637 C C . GLU A 1 205 ? -5.961 5.219 -8.391 1.00 89.50 205 GLU A C 1
ATOM 1639 O O . GLU A 1 205 ? -5.909 5.058 -9.610 1.00 89.50 205 GLU A O 1
ATOM 1644 N N . TYR A 1 206 ? -4.861 5.372 -7.648 1.00 91.44 206 TYR A N 1
ATOM 1645 C CA . TYR A 1 206 ? -3.513 5.479 -8.203 1.00 91.44 206 TYR A CA 1
ATOM 1646 C C . TYR A 1 206 ? -2.512 4.608 -7.442 1.00 91.44 206 TYR A C 1
ATOM 1648 O O . TYR A 1 206 ? -2.413 4.664 -6.213 1.00 91.44 206 TYR A O 1
ATOM 1656 N N . PHE A 1 207 ? -1.719 3.846 -8.188 1.00 93.62 207 PHE A N 1
ATOM 1657 C CA . PHE A 1 207 ? -0.629 3.032 -7.669 1.00 93.62 207 PHE A CA 1
ATOM 1658 C C . PHE A 1 207 ? 0.624 3.249 -8.526 1.00 93.62 207 PHE A C 1
ATOM 1660 O O . PHE A 1 207 ? 0.731 2.716 -9.626 1.00 93.62 207 PHE A O 1
ATOM 1667 N N . GLY A 1 208 ? 1.576 4.038 -8.038 1.00 92.50 208 GLY A N 1
ATOM 1668 C CA . GLY A 1 208 ? 2.856 4.273 -8.706 1.00 92.50 208 GLY A CA 1
ATOM 1669 C C . GLY A 1 208 ? 3.917 3.260 -8.286 1.00 92.50 208 GLY A C 1
ATOM 1670 O O . GLY A 1 208 ? 4.081 3.003 -7.093 1.00 92.50 208 GLY A O 1
ATOM 1671 N N . ILE A 1 209 ? 4.660 2.724 -9.251 1.00 91.81 209 ILE A N 1
ATOM 1672 C CA . ILE A 1 209 ? 5.835 1.869 -9.055 1.00 91.81 209 ILE A CA 1
ATOM 1673 C C . ILE A 1 209 ? 7.059 2.665 -9.515 1.00 91.81 209 ILE A C 1
ATOM 1675 O O . ILE A 1 209 ? 7.282 2.868 -10.708 1.00 91.81 209 ILE A O 1
ATOM 1679 N N . ASN A 1 210 ? 7.830 3.139 -8.541 1.00 88.25 210 ASN A N 1
ATOM 1680 C CA . ASN A 1 210 ? 8.928 4.082 -8.705 1.00 88.25 210 ASN A CA 1
ATOM 1681 C C . ASN A 1 210 ? 10.294 3.399 -8.773 1.00 88.25 210 ASN A C 1
ATOM 1683 O O . ASN A 1 210 ? 10.465 2.271 -8.319 1.00 88.25 210 ASN A O 1
ATOM 1687 N N . ASP A 1 211 ? 11.283 4.138 -9.277 1.00 79.56 211 ASP A N 1
ATOM 1688 C CA . ASP A 1 211 ? 12.702 3.747 -9.305 1.00 79.56 211 ASP A CA 1
ATOM 1689 C C . ASP A 1 211 ? 12.994 2.481 -10.127 1.00 79.56 211 ASP A C 1
ATOM 1691 O O . ASP A 1 211 ? 13.957 1.741 -9.904 1.00 79.56 211 ASP A O 1
ATOM 1695 N N . LEU A 1 212 ? 12.183 2.284 -11.169 1.00 76.69 212 LEU A N 1
ATOM 1696 C CA . LEU A 1 212 ? 12.400 1.302 -12.224 1.00 76.69 212 LEU A CA 1
ATOM 1697 C C . LEU A 1 212 ? 13.502 1.774 -13.191 1.00 76.69 212 LEU A C 1
ATOM 1699 O O . LEU A 1 212 ? 13.252 2.199 -14.321 1.00 76.69 212 LEU A O 1
ATOM 1703 N N . ASN A 1 213 ? 14.746 1.739 -12.723 1.00 74.50 213 ASN A N 1
ATOM 1704 C CA . ASN A 1 213 ? 15.921 2.112 -13.512 1.00 74.50 213 ASN A CA 1
ATOM 1705 C C . ASN A 1 213 ? 16.235 1.080 -14.619 1.00 74.50 213 ASN A C 1
ATOM 1707 O O . ASN A 1 213 ? 15.849 -0.082 -14.498 1.00 74.50 213 ASN A O 1
ATOM 1711 N N . PRO A 1 214 ? 17.013 1.446 -15.662 1.00 72.12 214 PRO A N 1
ATOM 1712 C CA . PRO A 1 214 ? 17.514 0.526 -16.696 1.00 72.12 214 PRO A CA 1
ATOM 1713 C C . PRO A 1 214 ? 18.094 -0.799 -16.206 1.00 72.12 214 PRO A C 1
ATOM 1715 O O . PRO A 1 214 ? 17.959 -1.807 -16.891 1.00 72.12 214 PRO A O 1
ATOM 1718 N N . GLU A 1 215 ? 18.699 -0.807 -15.022 1.00 71.06 215 GLU A N 1
ATOM 1719 C CA . GLU A 1 215 ? 19.239 -2.011 -14.384 1.00 71.06 215 GLU A CA 1
ATOM 1720 C C . GLU A 1 215 ? 18.134 -3.020 -14.019 1.00 71.06 215 GLU A C 1
ATOM 1722 O O . GLU A 1 215 ? 18.318 -4.222 -14.198 1.00 71.06 215 GLU A O 1
ATOM 1727 N N . VAL A 1 216 ? 16.958 -2.540 -13.595 1.00 70.94 216 VAL A N 1
ATOM 1728 C CA . VAL A 1 216 ? 15.776 -3.373 -13.305 1.00 70.94 216 VAL A CA 1
ATOM 1729 C C . VAL A 1 216 ? 15.289 -4.059 -14.576 1.00 70.94 216 VAL A C 1
ATOM 1731 O O . VAL A 1 216 ? 15.017 -5.256 -14.575 1.00 70.94 216 VAL A O 1
ATOM 1734 N N . TRP A 1 217 ? 15.254 -3.312 -15.683 1.00 70.56 217 TRP A N 1
ATOM 1735 C CA . TRP A 1 217 ? 14.786 -3.774 -16.995 1.00 70.56 217 TRP A CA 1
ATOM 1736 C C . TRP A 1 217 ? 15.674 -4.850 -17.631 1.00 70.56 217 TRP A C 1
ATOM 1738 O O . TRP A 1 217 ? 15.278 -5.493 -18.601 1.00 70.56 217 TRP A O 1
ATOM 1748 N N . GLN A 1 218 ? 16.884 -5.045 -17.108 1.00 74.50 218 GLN A N 1
ATOM 1749 C CA . GLN A 1 218 ? 17.830 -6.045 -17.599 1.00 74.50 218 GLN A CA 1
ATOM 1750 C C . GLN A 1 218 ? 17.794 -7.342 -16.785 1.00 74.50 218 GLN A C 1
ATOM 1752 O O . GLN A 1 218 ? 18.381 -8.337 -17.212 1.00 74.50 218 GLN A O 1
ATOM 1757 N N . ASN A 1 219 ? 17.101 -7.356 -15.642 1.00 83.31 219 ASN A N 1
ATOM 1758 C CA . ASN A 1 219 ? 17.040 -8.510 -14.758 1.00 83.31 219 ASN A CA 1
ATOM 1759 C C . ASN A 1 219 ? 15.652 -9.173 -14.787 1.00 83.31 219 ASN A C 1
ATOM 1761 O O . ASN A 1 219 ? 14.669 -8.628 -14.282 1.00 83.31 219 ASN A O 1
ATOM 1765 N N . ALA A 1 220 ? 15.584 -10.381 -15.353 1.00 82.25 220 ALA A N 1
ATOM 1766 C CA . ALA A 1 220 ? 14.340 -11.137 -15.482 1.00 82.25 220 ALA A CA 1
ATOM 1767 C C . ALA A 1 220 ? 13.701 -11.496 -14.127 1.00 82.25 220 ALA A C 1
ATOM 1769 O O . ALA A 1 220 ? 12.474 -11.522 -14.032 1.00 82.25 220 ALA A O 1
ATOM 1770 N N . ASP A 1 221 ? 14.495 -11.714 -13.073 1.00 85.56 221 ASP A N 1
ATOM 1771 C CA . ASP A 1 221 ? 13.982 -12.056 -11.739 1.00 85.56 221 ASP A CA 1
ATOM 1772 C C . ASP A 1 221 ? 13.319 -10.841 -11.071 1.00 85.56 221 ASP A C 1
ATOM 1774 O O . ASP A 1 221 ? 12.251 -10.969 -10.466 1.00 85.56 221 ASP A O 1
ATOM 1778 N N . CYS A 1 222 ? 13.885 -9.641 -11.258 1.00 86.50 222 CYS A N 1
ATOM 1779 C CA . CYS A 1 222 ? 13.284 -8.388 -10.793 1.00 86.50 222 CYS A CA 1
ATOM 1780 C C . CYS A 1 222 ? 11.945 -8.128 -11.502 1.00 86.50 222 CYS A C 1
ATOM 1782 O O . CYS A 1 222 ? 10.925 -7.888 -10.854 1.00 86.50 222 CYS A O 1
ATOM 1784 N N . ILE A 1 223 ? 11.928 -8.228 -12.837 1.00 83.88 223 ILE A N 1
ATOM 1785 C CA . ILE A 1 223 ? 10.709 -8.053 -13.646 1.00 83.88 223 ILE A CA 1
ATOM 1786 C C . ILE A 1 223 ? 9.645 -9.078 -13.238 1.00 83.88 223 ILE A C 1
ATOM 1788 O O . ILE A 1 223 ? 8.481 -8.719 -13.049 1.00 83.88 223 ILE A O 1
ATOM 1792 N N . SER A 1 224 ? 10.045 -10.339 -13.047 1.00 86.06 224 SER A N 1
ATOM 1793 C CA . SER A 1 224 ? 9.155 -11.410 -12.594 1.00 86.06 224 SER A CA 1
ATOM 1794 C C . SER A 1 224 ? 8.569 -11.110 -11.218 1.00 86.06 224 SER A C 1
ATOM 1796 O O . SER A 1 224 ? 7.364 -11.237 -11.032 1.00 86.06 224 SER A O 1
ATOM 1798 N N . SER A 1 225 ? 9.382 -10.645 -10.269 1.00 89.62 225 SER A N 1
ATOM 1799 C CA . SER A 1 225 ? 8.932 -10.300 -8.914 1.00 89.62 225 SER A CA 1
ATOM 1800 C C . SER A 1 225 ? 7.875 -9.193 -8.916 1.00 89.62 225 SER A C 1
ATOM 1802 O O . SER A 1 225 ? 6.855 -9.306 -8.238 1.00 89.62 225 SER A O 1
ATOM 1804 N N . ILE A 1 226 ? 8.065 -8.153 -9.733 1.00 89.38 226 ILE A N 1
ATOM 1805 C CA . ILE A 1 226 ? 7.090 -7.061 -9.888 1.00 89.38 226 ILE A CA 1
ATOM 1806 C C . ILE A 1 226 ? 5.816 -7.563 -10.570 1.00 89.38 226 ILE A C 1
ATOM 1808 O O . ILE A 1 226 ? 4.716 -7.199 -10.154 1.00 89.38 226 ILE A O 1
ATOM 1812 N N . ALA A 1 227 ? 5.944 -8.420 -11.588 1.00 86.12 227 ALA A N 1
ATOM 1813 C CA . ALA A 1 227 ? 4.797 -9.024 -12.256 1.00 86.12 227 ALA A CA 1
ATOM 1814 C C . ALA A 1 227 ? 3.966 -9.886 -11.285 1.00 86.12 227 ALA A C 1
ATOM 1816 O O . ALA A 1 227 ? 2.742 -9.775 -11.260 1.00 86.12 227 ALA A O 1
ATOM 1817 N N . ILE A 1 228 ? 4.614 -10.680 -10.424 1.00 88.62 228 ILE A N 1
ATOM 1818 C CA . ILE A 1 228 ? 3.938 -11.453 -9.368 1.00 88.62 228 ILE A CA 1
ATOM 1819 C C . ILE A 1 228 ? 3.278 -10.510 -8.351 1.00 88.62 228 ILE A C 1
ATOM 1821 O O . ILE A 1 228 ? 2.123 -10.715 -7.989 1.00 88.62 228 ILE A O 1
ATOM 1825 N N . ALA A 1 229 ? 3.947 -9.442 -7.914 1.00 93.06 229 ALA A N 1
ATOM 1826 C CA . ALA A 1 229 ? 3.339 -8.484 -6.989 1.00 93.06 229 ALA A CA 1
ATOM 1827 C C . ALA A 1 229 ? 2.084 -7.828 -7.590 1.00 93.06 229 ALA A C 1
ATOM 1829 O O . ALA A 1 229 ? 1.033 -7.759 -6.954 1.00 93.06 229 ALA A O 1
ATOM 1830 N N . CYS A 1 230 ? 2.151 -7.416 -8.853 1.00 90.56 230 CYS A N 1
ATOM 1831 C CA . CYS A 1 230 ? 1.007 -6.874 -9.575 1.00 90.56 230 CYS A CA 1
ATOM 1832 C C . CYS A 1 230 ? -0.098 -7.915 -9.818 1.00 90.56 230 CYS A C 1
ATOM 1834 O O . CYS A 1 230 ? -1.270 -7.551 -9.845 1.00 90.56 230 CYS A O 1
ATOM 1836 N N . TRP A 1 231 ? 0.233 -9.203 -9.948 1.00 88.12 231 TRP A N 1
ATOM 1837 C CA . TRP A 1 231 ? -0.765 -10.279 -9.974 1.00 88.12 231 TRP A CA 1
ATOM 1838 C C . TRP A 1 231 ? -1.612 -10.252 -8.698 1.00 88.12 231 TRP A C 1
ATOM 1840 O O . TRP A 1 231 ? -2.840 -10.228 -8.765 1.00 88.12 231 TRP A O 1
ATOM 1850 N N . TYR A 1 232 ? -0.955 -10.154 -7.540 1.00 91.38 232 TYR A N 1
ATOM 1851 C CA . TYR A 1 232 ? -1.634 -10.053 -6.251 1.00 91.38 232 TYR A CA 1
ATOM 1852 C C . TYR A 1 232 ? -2.395 -8.736 -6.089 1.00 91.38 232 TYR A C 1
ATOM 1854 O O . TYR A 1 232 ? -3.456 -8.726 -5.470 1.00 91.38 232 TYR A O 1
ATOM 1862 N N . PHE A 1 233 ? -1.918 -7.639 -6.684 1.00 92.75 233 PHE A N 1
ATOM 1863 C CA . PHE A 1 233 ? -2.694 -6.401 -6.770 1.00 92.75 233 PHE A CA 1
ATOM 1864 C C . PHE A 1 233 ? -4.026 -6.622 -7.488 1.00 92.75 233 PHE A C 1
ATOM 1866 O O . PHE A 1 233 ? -5.073 -6.268 -6.951 1.00 92.75 233 PHE A O 1
ATOM 1873 N N . ILE A 1 234 ? -3.999 -7.245 -8.670 1.00 87.62 234 ILE A N 1
ATOM 1874 C CA . ILE A 1 234 ? -5.214 -7.516 -9.443 1.00 87.62 234 ILE A CA 1
ATOM 1875 C C . ILE A 1 234 ? -6.139 -8.481 -8.689 1.00 87.62 234 ILE A C 1
ATOM 1877 O O . ILE A 1 234 ? -7.341 -8.238 -8.642 1.00 87.62 234 ILE A O 1
ATOM 1881 N N . GLU A 1 235 ? -5.600 -9.520 -8.039 1.00 86.50 235 GLU A N 1
ATOM 1882 C CA . GLU A 1 235 ? -6.387 -10.393 -7.153 1.00 86.50 235 GLU A CA 1
ATOM 1883 C C . GLU A 1 235 ? -7.056 -9.586 -6.027 1.00 86.50 235 GLU A C 1
ATOM 1885 O O . GLU A 1 235 ? -8.223 -9.799 -5.704 1.00 86.50 235 GLU A O 1
ATOM 1890 N N . GLY A 1 236 ? -6.340 -8.615 -5.455 1.00 89.25 236 GLY A N 1
ATOM 1891 C CA . GLY A 1 236 ? -6.893 -7.669 -4.494 1.00 89.25 236 GLY A CA 1
ATOM 1892 C C . GLY A 1 236 ? -8.094 -6.909 -5.062 1.00 89.25 236 GLY A C 1
ATOM 1893 O O . GLY A 1 236 ? -9.139 -6.872 -4.413 1.00 89.25 236 GLY A O 1
ATOM 1894 N N . VAL A 1 237 ? -7.972 -6.354 -6.273 1.00 86.94 237 VAL A N 1
ATOM 1895 C CA . VAL A 1 237 ? -9.067 -5.637 -6.955 1.00 86.94 237 VAL A CA 1
ATOM 1896 C C . VAL A 1 237 ? -10.271 -6.546 -7.211 1.00 86.94 237 VAL A C 1
ATOM 1898 O O . VAL A 1 237 ? -11.398 -6.152 -6.926 1.00 86.94 237 VAL A O 1
ATOM 1901 N N . ASP A 1 238 ? -10.043 -7.768 -7.690 1.00 81.56 238 ASP A N 1
ATOM 1902 C CA . ASP A 1 238 ? -11.101 -8.753 -7.960 1.00 81.56 238 ASP A CA 1
ATOM 1903 C C . ASP A 1 238 ? -11.807 -9.218 -6.674 1.00 81.56 238 ASP A C 1
ATOM 1905 O O . ASP A 1 238 ? -13.012 -9.453 -6.656 1.00 81.56 238 ASP A O 1
ATOM 1909 N N . SER A 1 239 ? -11.079 -9.272 -5.552 1.00 81.50 239 SER A N 1
ATOM 1910 C CA . SER A 1 239 ? -11.628 -9.683 -4.253 1.00 81.50 239 SER A CA 1
ATOM 1911 C C . SER A 1 239 ? -12.569 -8.662 -3.600 1.00 81.50 239 SER A C 1
ATOM 1913 O O . SER A 1 239 ? -13.125 -8.934 -2.531 1.00 81.50 239 SER A O 1
ATOM 1915 N N . ARG A 1 240 ? -12.740 -7.475 -4.195 1.00 80.06 240 ARG A N 1
ATOM 1916 C CA . ARG A 1 240 ? -13.613 -6.428 -3.658 1.00 80.06 240 ARG A CA 1
ATOM 1917 C C . ARG A 1 240 ? -15.063 -6.905 -3.670 1.00 80.06 240 ARG A C 1
ATOM 1919 O O . ARG A 1 240 ? -15.659 -7.128 -4.720 1.00 80.06 240 ARG A O 1
ATOM 1926 N N . VAL A 1 241 ? -15.666 -6.992 -2.488 1.00 65.88 241 VAL A N 1
ATOM 1927 C CA . VAL A 1 241 ? -17.108 -7.216 -2.369 1.00 65.88 241 VAL A CA 1
ATOM 1928 C C . VAL A 1 241 ? -17.804 -5.921 -2.780 1.00 65.88 241 VAL A C 1
ATOM 1930 O O . VAL A 1 241 ? -17.770 -4.929 -2.054 1.00 65.88 241 VAL A O 1
ATOM 1933 N N . PHE A 1 242 ? -18.390 -5.913 -3.978 1.00 54.56 242 PHE A N 1
ATOM 1934 C CA . PHE A 1 242 ? -19.077 -4.748 -4.523 1.00 54.56 242 PHE A CA 1
ATOM 1935 C C . PHE A 1 242 ? -20.386 -4.500 -3.764 1.00 54.56 242 PHE A C 1
ATOM 1937 O O . PHE A 1 242 ? -21.447 -4.998 -4.135 1.00 54.56 242 PHE A O 1
ATOM 1944 N N . LYS A 1 243 ? -20.315 -3.746 -2.668 1.00 50.28 243 LYS A N 1
ATOM 1945 C CA . LYS A 1 243 ? -21.484 -3.152 -2.021 1.00 50.28 243 LYS A CA 1
ATOM 1946 C C . LYS A 1 243 ? -21.172 -1.688 -1.775 1.00 50.28 243 LYS A C 1
ATOM 1948 O O . LYS A 1 243 ? -20.374 -1.343 -0.913 1.00 50.28 243 LYS A O 1
ATOM 1953 N N . ASN A 1 244 ? -21.808 -0.843 -2.578 1.00 38.16 244 ASN A N 1
ATOM 1954 C CA . ASN A 1 244 ? -21.693 0.611 -2.532 1.00 38.16 244 ASN A CA 1
ATOM 1955 C C . ASN A 1 244 ? -22.375 1.233 -1.302 1.00 38.16 244 ASN A C 1
ATOM 1957 O O . ASN A 1 244 ? -22.560 2.439 -1.246 1.00 38.16 244 ASN A O 1
ATOM 1961 N N . ASP A 1 245 ? -22.736 0.420 -0.315 1.00 42.09 245 ASP A N 1
ATOM 1962 C CA . ASP A 1 245 ? -23.319 0.884 0.920 1.00 42.09 245 ASP A CA 1
ATOM 1963 C C . ASP A 1 245 ? -22.534 0.248 2.064 1.00 42.09 245 ASP A C 1
ATOM 1965 O O . ASP A 1 245 ? -22.656 -0.944 2.340 1.00 42.09 245 ASP A O 1
ATOM 1969 N N . TYR A 1 246 ? -21.835 1.088 2.825 1.00 49.59 246 TYR A N 1
ATOM 1970 C CA . TYR A 1 246 ? -21.601 0.882 4.257 1.00 49.59 246 TYR A CA 1
ATOM 1971 C C . TYR A 1 246 ? -22.920 0.829 5.051 1.00 49.59 246 TYR A C 1
ATOM 1973 O O . TYR A 1 246 ? -22.948 1.138 6.239 1.00 49.59 246 TYR A O 1
ATOM 1981 N N . ALA A 1 247 ? -24.038 0.450 4.422 1.00 49.91 247 ALA A N 1
ATOM 1982 C CA . ALA A 1 247 ? -25.201 0.015 5.149 1.00 49.91 247 ALA A CA 1
ATOM 1983 C C . ALA A 1 247 ? -24.720 -1.140 6.024 1.00 49.91 247 ALA A C 1
ATOM 1985 O O . ALA A 1 247 ? -24.331 -2.198 5.535 1.00 49.91 247 ALA A O 1
ATOM 1986 N N . ILE A 1 248 ? -24.755 -0.908 7.333 1.00 52.12 248 ILE A N 1
ATOM 1987 C CA . ILE A 1 248 ? -24.355 -1.818 8.415 1.00 52.12 248 ILE A CA 1
ATOM 1988 C C . ILE A 1 248 ? -25.078 -3.187 8.305 1.00 52.12 248 ILE A C 1
ATOM 1990 O O . ILE A 1 248 ? -24.771 -4.132 9.026 1.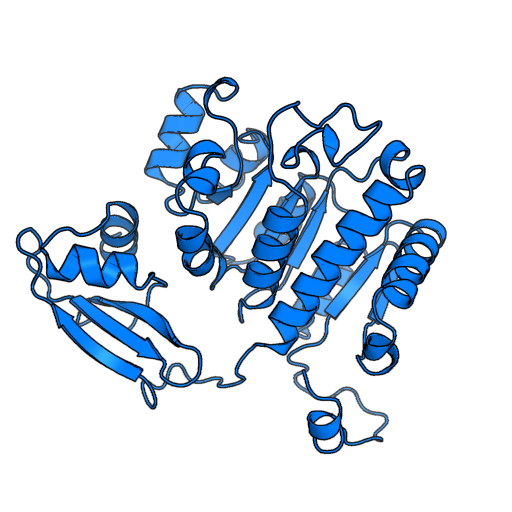00 52.12 248 ILE A O 1
ATOM 1994 N N . SER A 1 249 ? -26.008 -3.360 7.354 1.00 56.22 249 SER A N 1
ATOM 1995 C CA . SER A 1 249 ? -26.539 -4.653 6.926 1.00 56.22 249 SER A CA 1
ATOM 1996 C C . SER A 1 249 ? -25.416 -5.639 6.569 1.00 56.22 249 SER A C 1
ATOM 1998 O O . SER A 1 249 ? -24.809 -5.559 5.503 1.00 56.22 249 SER A O 1
ATOM 2000 N N . GLY A 1 250 ? -25.167 -6.594 7.465 1.00 67.62 250 GLY A N 1
ATOM 2001 C CA . GLY A 1 250 ? -24.123 -7.617 7.322 1.00 67.62 250 GLY A CA 1
ATOM 2002 C C . GLY A 1 250 ? -22.988 -7.501 8.340 1.00 67.62 250 GLY A C 1
ATOM 2003 O O . GLY A 1 250 ? -22.153 -8.404 8.417 1.00 67.62 250 GLY A O 1
ATOM 2004 N N . PHE A 1 251 ? -22.974 -6.443 9.153 1.00 82.56 251 PHE A N 1
ATOM 2005 C CA . PHE A 1 251 ? -22.031 -6.303 10.252 1.00 82.56 251 PHE A CA 1
ATOM 2006 C C . PHE A 1 251 ? -22.582 -6.926 11.533 1.00 82.56 251 PHE A C 1
ATOM 2008 O O . PHE A 1 251 ? -23.753 -6.765 11.877 1.00 82.56 251 PHE A O 1
ATOM 2015 N N . GLN A 1 252 ? -21.711 -7.617 12.261 1.00 90.19 252 GLN A N 1
ATOM 2016 C CA . GLN A 1 252 ? -21.941 -7.977 13.652 1.00 90.19 252 GLN A CA 1
ATOM 2017 C C . GLN A 1 252 ? -21.210 -6.966 14.541 1.00 90.19 252 GLN A C 1
ATOM 2019 O O . GLN A 1 252 ? -19.987 -6.847 14.461 1.00 90.19 252 GLN A O 1
ATOM 2024 N N . GLU A 1 253 ? -21.964 -6.239 15.367 1.00 92.81 253 GLU A N 1
ATOM 2025 C CA . GLU A 1 253 ? -21.449 -5.171 16.230 1.00 92.81 253 GLU A CA 1
ATOM 2026 C C . GLU A 1 253 ? -21.192 -5.640 17.674 1.00 92.81 253 GLU A C 1
ATOM 2028 O O . GLU A 1 253 ? -21.893 -6.496 18.218 1.00 92.81 253 GLU A O 1
ATOM 2033 N N . PHE A 1 254 ? -20.184 -5.034 18.300 1.00 93.75 254 PHE A N 1
ATOM 2034 C CA . PHE A 1 254 ? -19.740 -5.248 19.671 1.00 93.75 254 PHE A CA 1
ATOM 2035 C C . PHE A 1 254 ? -19.456 -3.888 20.314 1.00 93.75 254 PHE A C 1
ATOM 2037 O O . PHE A 1 254 ? -18.501 -3.204 19.942 1.00 93.75 254 PHE A O 1
ATOM 2044 N N . VAL A 1 255 ? -20.274 -3.503 21.293 1.00 93.75 255 VAL A N 1
ATOM 2045 C CA . VAL A 1 255 ? -20.080 -2.259 22.050 1.00 93.75 255 VAL A CA 1
ATOM 2046 C C . VAL A 1 255 ? -19.109 -2.515 23.198 1.00 93.75 255 VAL A C 1
ATOM 2048 O O . VAL A 1 255 ? -19.317 -3.421 24.009 1.00 93.75 255 VAL A O 1
ATOM 2051 N N . LEU A 1 256 ? -18.043 -1.722 23.267 1.00 92.75 256 LEU A N 1
ATOM 2052 C CA . LEU A 1 256 ? -17.008 -1.799 24.289 1.00 92.75 256 LEU A CA 1
ATOM 2053 C C . LEU A 1 256 ? -16.866 -0.462 25.014 1.00 92.75 256 LEU A C 1
ATOM 2055 O O . LEU A 1 256 ? -16.643 0.578 24.400 1.00 92.75 256 LEU A O 1
ATOM 2059 N N . ASN A 1 257 ? -16.901 -0.532 26.343 1.00 88.81 257 ASN A N 1
ATOM 2060 C CA . ASN A 1 257 ? -16.485 0.554 27.222 1.00 88.81 257 ASN A CA 1
ATOM 2061 C C . ASN A 1 257 ? -15.016 0.334 27.590 1.00 88.81 257 ASN A C 1
ATOM 2063 O O . ASN A 1 257 ? -14.690 -0.602 28.328 1.00 88.81 257 ASN A O 1
ATOM 2067 N N . VAL A 1 258 ? -14.123 1.160 27.051 1.00 84.44 258 VAL A N 1
ATOM 2068 C CA . VAL A 1 258 ? -12.688 1.089 27.346 1.00 84.44 258 VAL A CA 1
ATOM 2069 C C . VAL A 1 258 ? -12.397 1.972 28.557 1.00 84.44 258 VAL A C 1
ATOM 2071 O O . VAL A 1 258 ? -12.868 3.097 28.626 1.00 84.44 258 VAL A O 1
ATOM 2074 N N . LYS A 1 259 ? -11.626 1.467 29.529 1.00 77.44 259 LYS A N 1
ATOM 2075 C CA . LYS A 1 259 ? -11.449 2.115 30.845 1.00 77.44 259 LYS A CA 1
ATOM 2076 C C . LYS A 1 259 ? -10.917 3.550 30.797 1.00 77.44 259 LYS A C 1
ATOM 2078 O O . LYS A 1 259 ? -11.223 4.317 31.703 1.00 77.44 259 LYS A O 1
ATOM 2083 N N . ASP A 1 260 ? -10.123 3.873 29.783 1.00 75.56 260 ASP A N 1
ATOM 2084 C CA . ASP A 1 260 ? -9.383 5.134 29.684 1.00 75.56 260 ASP A CA 1
ATOM 2085 C C . ASP A 1 260 ? -10.023 6.132 28.701 1.00 75.56 260 ASP A C 1
ATOM 2087 O O . ASP A 1 260 ? -9.374 7.088 28.281 1.00 75.56 260 ASP A O 1
ATOM 2091 N N . ILE A 1 261 ? -11.278 5.899 28.302 1.00 83.44 261 ILE A N 1
ATOM 2092 C CA . ILE A 1 261 ? -12.014 6.727 27.341 1.00 83.44 261 ILE A CA 1
ATOM 2093 C C . ILE A 1 261 ? -13.454 6.891 27.837 1.00 83.44 261 ILE A C 1
ATOM 2095 O O . ILE A 1 261 ? -14.032 5.937 28.358 1.00 83.44 261 ILE A O 1
ATOM 2099 N N . GLU A 1 262 ? -14.027 8.088 27.716 1.00 83.62 262 GLU A N 1
ATOM 2100 C CA . GLU A 1 262 ? -15.407 8.336 28.161 1.00 83.62 262 GLU A CA 1
ATOM 2101 C C . GLU A 1 262 ? -16.426 7.789 27.155 1.00 83.62 262 GLU A C 1
ATOM 2103 O O . GLU A 1 262 ? -17.511 7.345 27.531 1.00 83.62 262 GLU A O 1
ATOM 2108 N N . GLU A 1 263 ? -16.063 7.791 25.876 1.00 86.88 263 GLU A N 1
ATOM 2109 C CA . GLU A 1 263 ? -16.901 7.356 24.776 1.00 86.88 263 GLU A CA 1
ATOM 2110 C C . GLU A 1 263 ? -16.928 5.828 24.624 1.00 86.88 263 GLU A C 1
ATOM 2112 O O . GLU A 1 263 ? -15.904 5.138 24.681 1.00 86.88 263 GLU A O 1
ATOM 2117 N N . SER A 1 264 ? -18.116 5.290 24.341 1.00 91.50 264 SER A N 1
ATOM 2118 C CA . SER A 1 264 ? -18.274 3.898 23.919 1.00 91.50 264 SER A CA 1
ATOM 2119 C C . SER A 1 264 ? -17.752 3.698 22.498 1.00 91.50 264 SER A C 1
ATOM 2121 O O . SER A 1 264 ? -18.007 4.495 21.590 1.00 91.50 264 SER A O 1
ATOM 2123 N N . LEU A 1 265 ? -17.036 2.593 22.293 1.00 94.44 265 LEU A N 1
ATOM 2124 C CA . LEU A 1 265 ? -16.562 2.171 20.981 1.00 94.44 265 LEU A CA 1
ATOM 2125 C C . LEU A 1 265 ? -17.442 1.052 20.442 1.00 94.44 265 LEU A C 1
ATOM 2127 O O . LEU A 1 265 ? -17.717 0.076 21.138 1.00 94.44 265 LEU A O 1
ATOM 2131 N N . VAL A 1 266 ? -17.811 1.148 19.171 1.00 94.06 266 VAL A N 1
ATOM 2132 C CA . VAL A 1 266 ? -18.523 0.096 18.450 1.00 94.06 266 VAL A CA 1
ATOM 2133 C C . VAL A 1 266 ? -17.542 -0.566 17.498 1.00 94.06 266 VAL A C 1
ATOM 2135 O O . VAL A 1 266 ? -17.148 0.016 16.487 1.00 94.06 266 VAL A O 1
ATOM 2138 N N . PHE A 1 267 ? -17.127 -1.785 17.833 1.00 95.00 267 PHE A N 1
ATOM 2139 C CA . PHE A 1 267 ? -16.390 -2.649 16.918 1.00 95.00 267 PHE A CA 1
ATOM 2140 C C . PHE A 1 267 ? -17.375 -3.437 16.071 1.00 95.00 267 PHE A C 1
ATOM 2142 O O . PHE A 1 267 ? -18.349 -3.968 16.589 1.00 95.00 267 PHE A O 1
ATOM 2149 N N . ALA A 1 268 ? -17.117 -3.548 14.777 1.00 92.19 268 ALA A N 1
ATOM 2150 C CA . ALA A 1 268 ? -18.025 -4.192 13.848 1.00 92.19 268 ALA A CA 1
ATOM 2151 C C . ALA A 1 268 ? -17.243 -5.095 12.888 1.00 92.19 268 ALA A C 1
ATOM 2153 O O . ALA A 1 268 ? -16.279 -4.652 12.265 1.00 92.19 268 ALA A O 1
ATOM 2154 N N . ILE A 1 269 ? -17.639 -6.361 12.761 1.00 91.44 269 ILE A N 1
ATOM 2155 C CA . ILE A 1 269 ? -17.070 -7.289 11.775 1.00 91.44 269 ILE A CA 1
ATOM 2156 C C . ILE A 1 269 ? -18.056 -7.474 10.629 1.00 91.44 269 ILE A C 1
ATOM 2158 O O . ILE A 1 269 ? -19.210 -7.834 10.857 1.00 91.44 269 ILE A O 1
ATOM 2162 N N . ASN A 1 270 ? -17.604 -7.259 9.397 1.00 86.31 270 ASN A N 1
ATOM 2163 C CA . ASN A 1 270 ? -18.387 -7.620 8.225 1.00 86.31 270 ASN A CA 1
ATOM 2164 C C . ASN A 1 270 ? -18.370 -9.148 8.059 1.00 86.31 270 ASN A C 1
ATOM 2166 O O . ASN A 1 270 ? -17.310 -9.759 7.927 1.00 86.31 270 ASN A O 1
ATOM 2170 N N . THR A 1 271 ? -19.544 -9.776 8.087 1.00 83.19 271 THR A N 1
ATOM 2171 C CA . THR A 1 271 ? -19.674 -11.240 8.008 1.00 83.19 271 THR A CA 1
ATOM 2172 C C . THR A 1 271 ? -19.392 -11.809 6.614 1.00 83.19 271 THR A C 1
ATOM 2174 O O . THR A 1 271 ? -19.094 -12.998 6.509 1.00 83.19 271 THR A O 1
ATOM 2177 N N . ASP A 1 272 ? -19.415 -10.973 5.568 1.00 80.44 272 ASP A N 1
ATOM 2178 C CA . ASP A 1 272 ? -19.135 -11.388 4.189 1.00 80.44 272 ASP A CA 1
ATOM 2179 C C . ASP A 1 272 ? -17.625 -11.569 3.933 1.00 80.44 272 ASP A C 1
ATOM 2181 O O . ASP A 1 272 ? -17.217 -12.535 3.286 1.00 80.44 272 ASP A O 1
ATOM 2185 N N . ASP A 1 273 ? -16.787 -10.650 4.433 1.00 80.81 273 ASP A N 1
ATOM 2186 C CA . ASP A 1 273 ? -15.339 -10.614 4.153 1.00 80.81 273 ASP A CA 1
ATOM 2187 C C . ASP A 1 273 ? -14.437 -10.741 5.396 1.00 80.81 273 ASP A C 1
ATOM 2189 O O . ASP A 1 273 ? -13.216 -10.855 5.271 1.00 80.81 273 ASP A O 1
ATOM 2193 N N . GLY A 1 274 ? -15.018 -10.748 6.598 1.00 86.44 274 GLY A N 1
ATOM 2194 C CA . GLY A 1 274 ? -14.307 -10.879 7.869 1.00 86.44 274 GLY A CA 1
ATOM 2195 C C . GLY A 1 274 ? -13.526 -9.634 8.304 1.00 86.44 274 GLY A C 1
ATOM 2196 O O . GLY A 1 274 ? -12.745 -9.722 9.257 1.00 86.44 274 GLY A O 1
ATOM 2197 N N . LYS A 1 275 ? -13.695 -8.483 7.636 1.00 88.56 275 LYS A N 1
ATOM 2198 C CA . LYS A 1 275 ? -12.960 -7.251 7.958 1.00 88.56 275 LYS A CA 1
ATOM 2199 C C . LYS A 1 275 ? -13.549 -6.548 9.181 1.00 88.56 275 LYS A C 1
ATOM 2201 O O . LYS A 1 275 ? -14.764 -6.406 9.315 1.00 88.56 275 LYS A O 1
ATOM 2206 N N .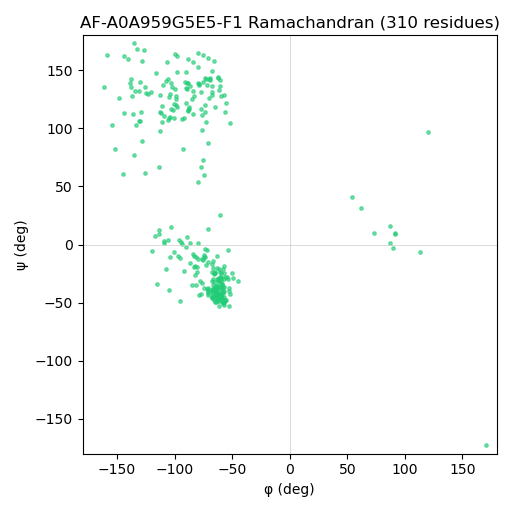 TRP A 1 276 ? -12.660 -6.078 10.056 1.00 92.56 276 TRP A N 1
ATOM 2207 C CA . TRP A 1 276 ? -12.996 -5.445 11.335 1.00 92.56 276 TRP A CA 1
ATOM 2208 C C . TRP A 1 276 ? -12.935 -3.927 11.261 1.00 92.56 276 TRP A C 1
ATOM 2210 O O . TRP A 1 276 ? -11.961 -3.362 10.779 1.00 92.56 276 TRP A O 1
ATOM 2220 N N . TRP A 1 277 ? -13.939 -3.256 11.789 1.00 93.44 277 TRP A N 1
ATOM 2221 C CA . TRP A 1 277 ? -14.038 -1.806 11.814 1.00 93.44 277 TRP A CA 1
ATOM 2222 C C . TRP A 1 277 ? -14.325 -1.329 13.228 1.00 93.44 277 TRP A C 1
ATOM 2224 O O . TRP A 1 277 ? -14.824 -2.089 14.056 1.00 93.44 277 TRP A O 1
ATOM 2234 N N . VAL A 1 278 ? -14.000 -0.075 13.511 1.00 93.69 278 VAL A N 1
ATOM 2235 C CA . VAL A 1 278 ? -14.316 0.566 14.785 1.00 93.69 278 VAL A CA 1
ATOM 2236 C C . VAL A 1 278 ? -14.798 1.988 14.553 1.00 93.69 278 VAL A C 1
ATOM 2238 O O . VAL A 1 278 ? -14.284 2.685 13.680 1.00 93.69 278 VAL A O 1
ATOM 2241 N N . ARG A 1 279 ? -15.778 2.417 15.339 1.00 92.56 279 ARG A N 1
ATOM 2242 C CA . ARG A 1 279 ? -16.264 3.796 15.392 1.00 92.56 279 ARG A CA 1
ATOM 2243 C C . ARG A 1 279 ? -16.566 4.183 16.833 1.00 92.56 279 ARG A C 1
ATOM 2245 O O . ARG A 1 279 ? -16.766 3.315 17.683 1.00 92.56 279 ARG A O 1
ATOM 2252 N N . VAL A 1 280 ? -16.608 5.481 17.095 1.00 93.19 280 VAL A N 1
ATOM 2253 C CA . VAL A 1 280 ? -17.264 6.008 18.299 1.00 93.19 280 VAL A CA 1
ATOM 2254 C C . VAL A 1 280 ? -18.776 5.812 18.132 1.00 93.19 280 VAL A C 1
ATOM 2256 O O . VAL A 1 280 ? -19.269 5.929 17.012 1.00 93.19 280 VAL A O 1
ATOM 2259 N N . GLU A 1 281 ? -19.503 5.480 19.201 1.00 86.12 281 GLU A N 1
ATOM 2260 C CA . GLU A 1 281 ? -20.933 5.116 19.143 1.00 86.12 281 GLU A CA 1
ATOM 2261 C C . GLU A 1 281 ? -21.809 6.150 18.409 1.00 86.12 281 GLU A C 1
ATOM 2263 O O . GLU A 1 281 ? -22.623 5.764 17.568 1.00 86.12 281 GLU A O 1
ATOM 2268 N N . ASP A 1 282 ? -21.551 7.442 18.625 1.00 84.75 282 ASP A N 1
ATOM 2269 C CA . ASP A 1 282 ? -22.267 8.562 17.989 1.00 84.75 282 ASP A CA 1
ATOM 2270 C C . ASP A 1 282 ? -21.654 9.031 16.653 1.00 84.75 282 ASP A C 1
ATOM 2272 O O . ASP A 1 282 ? -22.051 10.054 16.093 1.00 84.75 282 ASP A O 1
ATOM 2276 N N . SER A 1 283 ? -20.653 8.316 16.135 1.00 85.94 283 SER A N 1
ATOM 2277 C CA . SER A 1 283 ? -19.980 8.638 14.877 1.00 85.94 283 SER A CA 1
ATOM 2278 C C . SER A 1 283 ? -20.322 7.623 13.795 1.00 85.94 283 SER A C 1
ATOM 2280 O O . SER A 1 283 ? -20.275 6.416 14.018 1.00 85.94 283 SER A O 1
ATOM 2282 N N . GLU A 1 284 ? -20.574 8.116 12.584 1.00 82.38 284 GLU A N 1
ATOM 2283 C CA . GLU A 1 284 ? -20.716 7.295 11.373 1.00 82.38 284 GLU A CA 1
ATOM 2284 C C . GLU A 1 284 ? -19.351 6.960 10.733 1.00 82.38 284 GLU A C 1
ATOM 2286 O O . GLU A 1 284 ? -19.257 6.169 9.794 1.00 82.38 284 GLU A O 1
ATOM 2291 N N . LYS A 1 285 ? -18.254 7.559 11.225 1.00 85.38 285 LYS A N 1
ATOM 2292 C CA . LYS A 1 285 ? -16.904 7.357 10.679 1.00 85.38 285 LYS A CA 1
ATOM 2293 C C . LYS A 1 285 ? -16.350 6.003 11.129 1.00 85.38 285 LYS A C 1
ATOM 2295 O O . LYS A 1 285 ? -15.803 5.876 12.224 1.00 85.38 285 LYS A O 1
ATOM 2300 N N . LEU A 1 286 ? -16.446 5.006 10.254 1.00 87.75 286 LEU A N 1
ATOM 2301 C CA . LEU A 1 286 ? -15.809 3.702 10.434 1.00 87.75 286 LEU A CA 1
ATOM 2302 C C . LEU A 1 286 ? -14.310 3.770 10.132 1.00 87.75 286 LEU A C 1
ATOM 2304 O O . LEU A 1 286 ? -13.881 4.242 9.079 1.00 87.75 286 LEU A O 1
ATOM 2308 N N . ILE A 1 287 ? -13.511 3.231 11.045 1.00 90.75 287 ILE A N 1
ATOM 2309 C CA . ILE A 1 287 ? -12.056 3.175 10.938 1.00 90.75 287 ILE A CA 1
ATOM 2310 C C . ILE A 1 287 ? -11.631 1.718 10.784 1.00 90.75 287 ILE A C 1
ATOM 2312 O O . ILE A 1 287 ? -12.037 0.881 11.595 1.00 90.75 287 ILE A O 1
ATOM 2316 N N . PRO A 1 288 ? -10.812 1.382 9.772 1.00 92.38 288 PRO A N 1
ATOM 2317 C CA . PRO A 1 288 ? -10.260 0.045 9.653 1.00 92.38 288 PRO A CA 1
ATOM 2318 C C . PRO A 1 288 ? -9.472 -0.352 10.903 1.00 92.38 288 PRO A C 1
ATOM 2320 O O . PRO A 1 288 ? -8.553 0.354 11.326 1.00 92.38 288 PRO A O 1
ATOM 2323 N N . CYS A 1 289 ? -9.782 -1.515 11.465 1.00 92.94 289 CYS A N 1
ATOM 2324 C CA . CYS A 1 289 ? -9.006 -2.125 12.535 1.00 92.94 289 CYS A CA 1
ATOM 2325 C C . CYS A 1 289 ? -8.795 -3.621 12.271 1.00 92.94 289 CYS A C 1
ATOM 2327 O O . CYS A 1 289 ? -9.290 -4.189 11.292 1.00 92.94 289 CYS A O 1
ATOM 2329 N N . SER A 1 290 ? -7.978 -4.249 13.109 1.00 92.75 290 SER A N 1
ATOM 2330 C CA . SER A 1 290 ? -7.754 -5.690 13.091 1.00 92.75 290 SER A CA 1
ATOM 2331 C C . SER A 1 290 ? -8.577 -6.384 14.177 1.00 92.75 290 SER A C 1
ATOM 2333 O O . SER A 1 290 ? -9.010 -5.770 15.153 1.00 92.75 290 SER A O 1
ATOM 2335 N N . LYS A 1 291 ? -8.720 -7.705 14.051 1.00 92.94 291 LYS A N 1
ATOM 2336 C CA . LYS A 1 291 ? -9.250 -8.542 15.132 1.00 92.94 291 LYS A CA 1
ATOM 2337 C C . LYS A 1 291 ? -8.427 -8.407 16.419 1.00 92.94 291 LYS A C 1
ATOM 2339 O O . LYS A 1 291 ? -8.993 -8.401 17.505 1.00 92.94 291 LYS A O 1
ATOM 2344 N N . GLU A 1 292 ? -7.108 -8.264 16.295 1.00 92.12 292 GLU A N 1
ATOM 2345 C CA . GLU A 1 292 ? -6.209 -8.073 17.438 1.00 92.12 292 GLU A CA 1
ATOM 2346 C C . GLU A 1 292 ? -6.477 -6.741 18.153 1.00 92.12 292 GLU A C 1
ATOM 2348 O O . GLU A 1 292 ? -6.446 -6.692 19.380 1.00 92.12 292 GLU A O 1
ATOM 2353 N N . ASP A 1 293 ? -6.808 -5.671 17.422 1.00 93.12 293 ASP A N 1
ATOM 2354 C CA . ASP A 1 293 ? -7.216 -4.409 18.047 1.00 93.12 293 ASP A CA 1
ATOM 2355 C C . ASP A 1 293 ? -8.489 -4.580 18.879 1.00 93.12 293 ASP A C 1
ATOM 2357 O O . ASP A 1 293 ? -8.547 -4.084 20.002 1.00 93.12 293 ASP A O 1
ATOM 2361 N N . TYR A 1 294 ? -9.488 -5.300 18.356 1.00 93.94 294 TYR A N 1
ATOM 2362 C CA . TYR A 1 294 ? -10.704 -5.621 19.106 1.00 93.94 294 TYR A CA 1
ATOM 2363 C C . TYR A 1 294 ? -10.388 -6.440 20.365 1.00 93.94 294 TYR A C 1
ATOM 2365 O O . TYR A 1 294 ? -10.827 -6.092 21.461 1.00 93.94 294 TYR A O 1
ATOM 2373 N N . GLU A 1 295 ? -9.588 -7.502 20.237 1.00 93.56 295 GLU A N 1
ATOM 2374 C CA . GLU A 1 295 ? -9.214 -8.364 21.363 1.00 93.56 295 GLU A CA 1
ATOM 2375 C C . GLU A 1 295 ? -8.467 -7.573 22.445 1.00 93.56 295 GLU A C 1
ATOM 2377 O O . GLU A 1 295 ? -8.788 -7.693 23.627 1.00 93.56 295 GLU A O 1
ATOM 2382 N N . ARG A 1 296 ? -7.540 -6.689 22.062 1.00 92.38 296 ARG A N 1
ATOM 2383 C CA . ARG A 1 296 ? -6.828 -5.811 23.001 1.00 92.38 296 ARG A CA 1
ATOM 2384 C C . ARG A 1 296 ? -7.751 -4.775 23.642 1.00 92.38 296 ARG A C 1
ATOM 2386 O O . ARG A 1 296 ? -7.706 -4.604 24.862 1.00 92.38 296 ARG A O 1
ATOM 2393 N N . ALA A 1 297 ? -8.623 -4.138 22.861 1.00 93.25 297 ALA A N 1
ATOM 2394 C CA . ALA A 1 297 ? -9.587 -3.168 23.372 1.00 93.25 297 ALA A CA 1
ATOM 2395 C C . ALA A 1 297 ? -10.570 -3.815 24.359 1.00 93.25 297 ALA A C 1
ATOM 2397 O O . ALA A 1 297 ? -10.881 -3.220 25.388 1.00 93.25 297 ALA A O 1
ATOM 2398 N N . SER A 1 298 ? -10.980 -5.066 24.117 1.00 92.25 298 SER A N 1
ATOM 2399 C CA . SER A 1 298 ? -11.843 -5.828 25.032 1.00 92.25 298 SER A CA 1
ATOM 2400 C C . SER A 1 298 ? -11.180 -6.130 26.383 1.00 92.25 298 SER A C 1
ATOM 2402 O O . SER A 1 298 ? -11.860 -6.299 27.394 1.00 92.25 298 SER A O 1
ATOM 2404 N N . MET A 1 299 ? -9.843 -6.137 26.424 1.00 92.56 299 MET A N 1
ATOM 2405 C CA . MET A 1 299 ? -9.046 -6.233 27.651 1.00 92.56 299 MET A CA 1
ATOM 2406 C C . MET A 1 299 ? -8.781 -4.862 28.299 1.00 92.56 299 MET A C 1
ATOM 2408 O O . MET A 1 299 ? -8.114 -4.791 29.331 1.00 92.56 299 MET A O 1
ATOM 2412 N N . GLY A 1 300 ? -9.308 -3.780 27.720 1.00 89.38 300 GLY A N 1
ATOM 2413 C CA . GLY A 1 300 ? -9.148 -2.407 28.192 1.00 89.38 300 GLY A CA 1
ATOM 2414 C C . GLY A 1 300 ? -7.960 -1.656 27.589 1.00 89.38 300 GLY A C 1
ATOM 2415 O O . GLY A 1 300 ? -7.663 -0.569 28.064 1.00 89.38 300 GLY A O 1
ATOM 2416 N N . PHE A 1 301 ? -7.284 -2.197 26.569 1.00 89.81 301 PHE A N 1
ATOM 2417 C CA . PHE A 1 301 ? -6.107 -1.571 25.957 1.00 89.81 301 PHE A CA 1
ATOM 2418 C C . PHE A 1 301 ? -6.389 -1.126 24.518 1.00 89.81 301 PHE A C 1
ATOM 2420 O O . PHE A 1 301 ? -6.279 -1.930 23.588 1.00 89.81 301 PHE A O 1
ATOM 2427 N N . LEU A 1 302 ? -6.704 0.157 24.313 1.00 90.44 302 LEU A N 1
ATOM 2428 C CA . LEU A 1 302 ? -6.799 0.729 22.966 1.00 90.44 302 LEU A CA 1
ATOM 2429 C C . LEU A 1 302 ? -5.398 1.037 22.416 1.00 90.44 302 LEU A C 1
ATOM 2431 O O . LEU A 1 302 ? -4.529 1.519 23.139 1.00 90.44 302 LEU A O 1
ATOM 2435 N N . SER A 1 303 ? -5.154 0.740 21.138 1.00 87.69 303 SER A N 1
ATOM 2436 C CA . SER A 1 303 ? -3.882 1.079 20.496 1.00 87.69 303 SER A CA 1
ATOM 2437 C C . SER A 1 303 ? -3.782 2.584 20.223 1.00 87.69 303 SER A C 1
ATOM 2439 O O . SER A 1 303 ? -4.764 3.203 19.816 1.00 87.69 303 SER A O 1
ATOM 2441 N N . ASP A 1 304 ? -2.583 3.162 20.367 1.00 85.19 304 ASP A N 1
ATOM 2442 C CA . ASP A 1 304 ? -2.332 4.590 20.091 1.00 85.19 304 ASP A CA 1
ATOM 2443 C C . ASP A 1 304 ? -2.804 5.004 18.690 1.00 85.19 304 ASP A C 1
ATOM 2445 O O . ASP A 1 304 ? -3.370 6.081 18.505 1.00 85.19 304 ASP A O 1
ATOM 2449 N N . ARG A 1 305 ? -2.625 4.112 17.705 1.00 85.94 305 ARG A N 1
ATOM 2450 C CA . ARG A 1 305 ? -3.121 4.291 16.336 1.00 85.94 305 ARG A CA 1
ATOM 2451 C C . ARG A 1 305 ? -4.633 4.513 16.312 1.00 85.94 305 ARG A C 1
ATOM 2453 O O . ARG A 1 305 ? -5.090 5.454 15.668 1.00 85.94 305 ARG A O 1
ATOM 2460 N N . LEU A 1 306 ? -5.405 3.637 16.960 1.00 90.00 306 LEU A N 1
ATOM 2461 C CA . LEU A 1 306 ? -6.863 3.746 16.964 1.00 90.00 306 LEU A CA 1
ATOM 2462 C C . LEU A 1 306 ? -7.337 4.929 17.796 1.00 90.00 306 LEU A C 1
ATOM 2464 O O . LEU A 1 306 ? -8.212 5.647 17.332 1.00 90.00 306 LEU A O 1
ATOM 2468 N N . PHE A 1 307 ? -6.733 5.161 18.964 1.00 89.75 307 PHE A N 1
ATOM 2469 C CA . PHE A 1 307 ? -7.050 6.317 19.801 1.00 89.75 307 PHE A CA 1
ATOM 2470 C C . PHE A 1 307 ? -6.959 7.608 18.986 1.00 89.75 307 PHE A C 1
ATOM 2472 O O . PHE A 1 307 ? -7.922 8.358 18.874 1.00 89.75 307 PHE A O 1
ATOM 2479 N N . ARG A 1 308 ? -5.828 7.828 18.316 1.00 86.44 308 ARG A N 1
ATOM 2480 C CA . ARG A 1 308 ? -5.653 9.037 17.518 1.00 86.44 308 ARG A CA 1
ATOM 2481 C C . ARG A 1 308 ? -6.603 9.064 16.317 1.00 86.44 308 ARG A C 1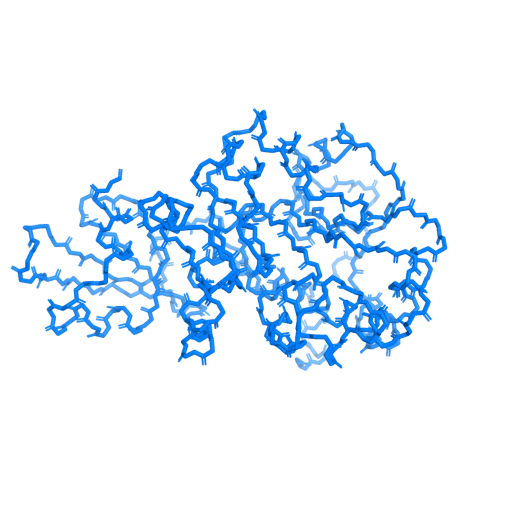
ATOM 2483 O O . ARG A 1 308 ? -7.305 10.046 16.142 1.00 86.44 308 ARG A O 1
ATOM 2490 N N . LYS A 1 309 ? -6.744 7.981 15.544 1.00 86.69 309 LYS A N 1
ATOM 2491 C CA . LYS A 1 309 ? -7.671 7.974 14.393 1.00 86.69 309 LYS A CA 1
ATOM 2492 C C . LYS A 1 309 ? -9.143 8.243 14.771 1.00 86.69 309 LYS A C 1
ATOM 2494 O O . LYS A 1 309 ? -9.875 8.788 13.943 1.00 86.69 309 LYS A O 1
ATOM 2499 N N . LEU A 1 310 ? -9.574 7.835 15.968 1.00 89.19 310 LEU A N 1
ATOM 2500 C CA . LEU A 1 310 ? -10.948 8.002 16.460 1.00 89.19 310 LEU A CA 1
ATOM 2501 C C . LEU A 1 310 ? -11.221 9.398 17.038 1.00 89.19 310 LEU A C 1
ATOM 2503 O O . LEU A 1 310 ? -12.334 9.890 16.874 1.00 89.19 310 LEU A O 1
ATOM 2507 N N . PHE A 1 311 ? -10.231 10.021 17.687 1.00 86.19 311 PHE A N 1
ATOM 2508 C CA . PHE A 1 311 ? -10.418 11.245 18.483 1.00 86.19 311 PHE A CA 1
ATOM 2509 C C . PHE A 1 311 ? -9.649 12.479 17.968 1.00 86.19 311 PHE A C 1
ATOM 2511 O O . PHE A 1 311 ? -9.645 13.512 18.637 1.00 86.19 311 PHE A O 1
ATOM 2518 N N . THR A 1 312 ? -9.013 12.394 16.794 1.00 69.75 312 THR A N 1
ATOM 2519 C CA . THR A 1 312 ? -8.488 13.551 16.037 1.00 69.75 312 THR A CA 1
ATOM 2520 C C . THR A 1 312 ? -9.113 13.634 14.653 1.00 69.75 312 THR A C 1
ATOM 2522 O O . THR A 1 312 ? -9.376 14.777 14.226 1.00 69.75 312 THR A O 1
#

=== Feature glossary ===
Key to the feature types in this record:

— What the protein is —

Primary structure: the covalent order of the twenty standard amino acids along the backbone. Two proteins with the same sequence will (almost always) fold to the same structure; two with 30% identity often share a fold but not the details.

Database cross-references. InterPro integrates a dozen domain/family signature databases into unified entries with residue-range hits. GO terms attach function/process/location labels with evidence codes. CATH codes position the fold in a four-level structural taxonomy. Organism is the NCBI-taxonomy species name.

— Where its atoms are —

The mmCIF block holds the 3D Cartesian coordinates of each backbone atom (N, Cα, C, O) in ångströms. mmCIF is the PDB's canonical archive format — a tagged-loop text representation of the atomic model.

Six rendered views show the 3D structure from the faces of a cube — i.e. along ±x, ±y, ±z. Rendering representation is drawn randomly per protein from cartoon (secondary-structure ribbons), sticks (backbone bonds), or molecular surface; coloring is either N→C rainbow (blue at the N-terminus through red at the C-terminus) or one color per chain.

— Local backbone conformation —

DSSP 8-state secondary structure assigns each residue one of H (α-helix), G (3₁₀-helix), I (π-helix), E (extended β-strand), B (isolated β-bridge), T (hydrogen-bonded turn), S (bend), or '-' (coil). The assignment is computed from backbone hydrogen-bond geometry via the Kabsch–Sander algorithm.

P-SEA three-state annotation labels each residue as helix, strand, or coil based purely on the geometry of the Cα trace. It serves as a fallback when the full backbone (and thus DSSP) is unavailable.

The φ/ψ torsion pair specifies the backbone conformation at each residue. φ rotates about the N–Cα bond, ψ about the Cα–C bond. Steric clashes forbid most of the (φ, ψ) plane — the allowed regions (α-helix basin, β-sheet basin, left-handed helix) are the Ramachandran-allowed regions.

— Global shape and packing —

The geometric summary reports three shape descriptors. Rg (radius of gyration) measures how spread out the Cα atoms are about their centre of mass; compact globular proteins have small Rg, elongated or unfolded ones large. Cα contacts (<8 Å, |i−j|>4) count long-range residue pairs in spatial proximity — high for tightly packed folds, near zero for rods or random coil. The bounding-box extents give the protein's footprint along x, y, z in Å.

Accessible surface area quantifies burial. A residue with SASA near zero is packed into the hydrophobic core; one with SASA >100 Å² sits on the surface. Computed here via the Shrake–Rupley numerical algorithm with a 1.4 Å probe.

Plot images: a contact map (which residues are close in 3D, as an N×N binary image), a Ramachandran scatter (backbone torsion angles, revealing secondary-structure composition at a glance), and — for AlphaFold structures — a PAE heatmap (pairwise prediction confidence).

— Structural neighborhood —

The Foldseek 3Di string encodes local tertiary geometry as a 20-letter alphabet — one character per residue — derived from the relative positions of nearby Cα atoms. Unlike the amino-acid sequence, 3Di is a direct function of the 3D structure, so two proteins with the same fold have similar 3Di strings even at low sequence identity.

Nearest PDB neighbors are the top structural matches found by Foldseek when searching this structure against the entire Protein Data Bank. Each hit reports a TM-score (0 to 1; >0.5 almost always implies the same fold) and an E-value. These are *structural* homologs — they may share no detectable sequence similarity.

— Confidence and disorder —

For AlphaFold models, the B-factor field carries pLDDT — the model's own estimate of local accuracy on a 0–100 scale. Regions with pLDDT<50 should be treated as essentially unmodeled; they often correspond to intrinsically disordered segments.

B-factor (Debye–Waller factor) reflects atomic displacement in the crystal lattice. It is an experimental observable (units Å²), not a prediction; low values mean the atom is pinned down, high values mean it moves or is heterogeneous across the crystal.

Predicted aligned error is AlphaFold's pairwise confidence. Unlike pLDDT (per-residue), PAE is per-residue-pair and captures whether two parts of the structure are correctly placed relative to each other. Units are ångströms of expected positional error.